Protein AF-A0A5C2RRF1-F1 (afdb_monomer_lite)

Radius of gyration: 20.72 Å; chains: 1; bounding box: 57×46×54 Å

Sequence (280 aa):
PVLFRIASHSKISPSVPVKNIYIYLEDTKEKAMAAKYSRSRKRPLPPRGKEEDIRRAVSLLDAHVYLFIIKYSEIIEPFRKEMDTVRDKALGPPSERGVHKASLDEHGVWGEGIAFERSLLAANVTGAQRCYTLGQSYQVQRKLTGPSVGAKIDDEILNHHSLRQSILKASAQVGIATLEAGDQDTAKVLRRQADCINLPRLGYAGNYAFPTMQLNVAATQKGNGGSGSLKNELGGFGIPHADQNDSPGGLTVVIANSDLSPGVEPGFFLLVELGVAVGA

Secondary structure (DSSP, 8-state):
--EEEES--TTS-TTS----EEEE-----HHHHHHHHHHHTTPPPPPS--HHHHHHHHHH-----------HHHHTGGGHHHHHHHHHHHH--GGG--SSPP-B-TTS-B-SS-GGGSSTT-PPPTT-SSEEEEEES----SSS--S-GGG--SS---HHHHHHHHHHHHHHHHHHHHHHHH-HHHHHHHHHHHHHTTPPPPSSTT--S-SEEEEE------TT-TT--HHHHHGGGGSS---TTS-TT----------PPTTPPPPEEEEGGGTEEEE-

pLDDT: mean 73.73, std 19.33, range [35.28, 97.06]

Foldseek 3Di:
DDKDWDCDDPPDDPPDPPRIDIADDDDPDPVLLVVVCVVVVPDDDQPPDDVVSLVVLVVPDPDHDDDDDDDCCVQCVVLVVLLLVLVCQFQDDPVQADQAQWDQDPVRDIHHHGNLRSDPLQDADPQAAFKGWLWALDDPPPDDDDTDSSQDDDDDDDPSNVSSLSNFQSVLSSVLSCCCVRDVVLSVVLQVVQ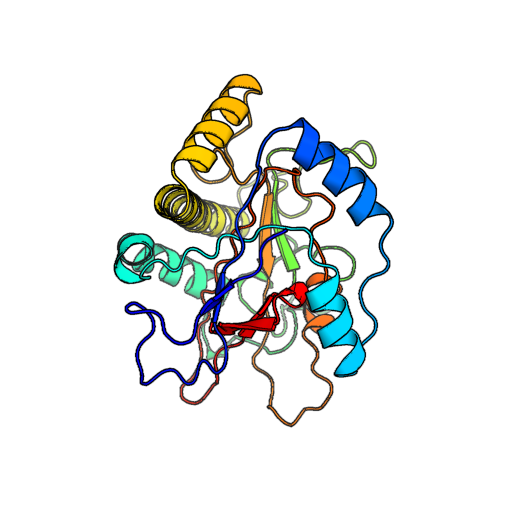VVVVRDAISHPSRSADRIDMDGDHDQDDPPPVPPQSCHRGNVVRDDDDPVPADSSGDDDDDDDDDDDPPGFFDWDAPPSVRDTDGD

Organism: NCBI:txid1328759

Structure (mmCIF, N/CA/C/O backbone):
data_AF-A0A5C2RRF1-F1
#
_entry.id   AF-A0A5C2RRF1-F1
#
loop_
_atom_site.group_PDB
_atom_site.id
_atom_site.type_symbol
_atom_site.label_atom_id
_atom_site.label_alt_id
_atom_site.label_comp_id
_atom_site.label_asym_id
_atom_site.label_entity_id
_atom_site.label_seq_id
_atom_site.pdbx_PDB_ins_code
_atom_site.Cartn_x
_atom_site.Cartn_y
_atom_site.Cartn_z
_atom_site.occupancy
_atom_site.B_iso_or_equiv
_atom_site.auth_seq_id
_atom_site.auth_comp_id
_atom_site.auth_asym_id
_atom_site.auth_atom_id
_atom_site.pdbx_PDB_model_num
ATOM 1 N N . PRO A 1 1 ? -19.062 -14.200 26.109 1.00 46.84 1 PRO A N 1
ATOM 2 C CA . PRO A 1 1 ? -19.257 -13.712 24.721 1.00 46.84 1 PRO A CA 1
ATOM 3 C C . PRO A 1 1 ? -20.634 -14.158 24.215 1.00 46.84 1 PRO A C 1
ATOM 5 O O . PRO A 1 1 ? -21.090 -15.221 24.634 1.00 46.84 1 PRO A O 1
ATOM 8 N N . VAL A 1 2 ? -21.290 -13.377 23.351 1.00 36.66 2 VAL A N 1
ATOM 9 C CA . VAL A 1 2 ? -22.532 -13.808 22.689 1.00 36.66 2 VAL A CA 1
ATOM 10 C C . VAL A 1 2 ? -22.324 -13.715 21.183 1.00 36.66 2 VAL A C 1
ATOM 12 O O . VAL A 1 2 ? -22.201 -12.627 20.624 1.00 36.66 2 VAL A O 1
ATOM 15 N N . LEU A 1 3 ? -22.203 -14.881 20.554 1.00 36.41 3 LEU A N 1
ATOM 16 C CA . LEU A 1 3 ? -22.118 -15.042 19.110 1.00 36.41 3 LEU A CA 1
ATOM 17 C C . LEU A 1 3 ? -23.533 -15.296 18.595 1.00 36.41 3 LEU A C 1
ATOM 19 O O . LEU A 1 3 ? -24.160 -16.291 18.957 1.00 36.41 3 LEU A O 1
ATOM 23 N N . PHE A 1 4 ? -24.029 -14.408 17.746 1.00 42.16 4 PHE A N 1
ATOM 24 C CA . PHE A 1 4 ? -25.342 -14.544 17.137 1.00 42.16 4 PHE A CA 1
ATOM 25 C C . PHE A 1 4 ? -25.175 -15.080 15.726 1.00 42.16 4 PHE A C 1
ATOM 27 O O . PHE A 1 4 ? -24.550 -14.446 14.875 1.00 42.16 4 PHE A O 1
ATOM 34 N N . ARG A 1 5 ? -25.756 -16.247 15.458 1.00 48.59 5 ARG A N 1
ATOM 35 C CA . ARG A 1 5 ? -25.956 -16.702 14.085 1.00 48.59 5 ARG A CA 1
ATOM 36 C C . ARG A 1 5 ? -27.170 -15.975 13.524 1.00 48.59 5 ARG A C 1
ATOM 38 O O . ARG A 1 5 ? -28.263 -16.083 14.074 1.00 48.59 5 ARG A O 1
ATOM 45 N N . ILE A 1 6 ? -26.977 -15.265 12.425 1.00 47.84 6 ILE A N 1
ATOM 46 C CA . ILE A 1 6 ? -28.042 -14.564 11.723 1.00 47.84 6 ILE A CA 1
ATOM 47 C C . ILE A 1 6 ? -28.414 -15.371 10.489 1.00 47.84 6 ILE A C 1
ATOM 49 O O . ILE A 1 6 ? -27.570 -15.678 9.649 1.00 47.84 6 ILE A O 1
ATOM 53 N N . ALA A 1 7 ? -29.692 -15.733 10.407 1.00 46.16 7 ALA A N 1
ATOM 54 C CA . ALA A 1 7 ? -30.230 -16.519 9.304 1.00 46.16 7 ALA A CA 1
ATOM 55 C C . ALA A 1 7 ? -30.227 -15.737 7.978 1.00 46.16 7 ALA A C 1
ATOM 57 O O . ALA A 1 7 ? -30.009 -16.320 6.922 1.00 46.16 7 ALA A O 1
ATOM 58 N N . SER A 1 8 ? -30.440 -14.420 8.038 1.00 52.06 8 SER A N 1
ATOM 59 C CA . SER A 1 8 ? -30.450 -13.513 6.886 1.00 52.06 8 SER A CA 1
ATOM 60 C C . SER A 1 8 ? -30.287 -12.062 7.344 1.00 52.06 8 SER A C 1
ATOM 62 O O . SER A 1 8 ? -30.816 -11.694 8.392 1.00 52.06 8 SER A O 1
ATOM 64 N N . HIS A 1 9 ? -29.619 -11.217 6.558 1.00 52.31 9 HIS A N 1
ATOM 65 C CA . HIS A 1 9 ? -29.462 -9.789 6.850 1.00 52.31 9 HIS A CA 1
ATOM 66 C C . HIS A 1 9 ? -29.928 -8.962 5.648 1.00 52.31 9 HIS A C 1
ATOM 68 O O . HIS A 1 9 ? -29.494 -9.221 4.532 1.00 52.31 9 HIS A O 1
ATOM 74 N N . SER A 1 10 ? -30.775 -7.948 5.858 1.00 50.59 10 SER A N 1
ATOM 75 C CA . SER A 1 10 ? -31.426 -7.179 4.776 1.00 50.59 10 SER A CA 1
ATOM 76 C C . SER A 1 10 ? -30.462 -6.431 3.848 1.00 50.59 10 SER A C 1
ATOM 78 O O . SER A 1 10 ? -30.827 -6.086 2.729 1.00 50.59 10 SER A O 1
ATOM 80 N N . LYS A 1 11 ? -29.222 -6.195 4.293 1.00 48.28 11 LYS A N 1
ATOM 81 C CA . LYS A 1 11 ? -28.151 -5.608 3.467 1.00 48.28 11 LYS A CA 1
ATOM 82 C C . LYS A 1 11 ? -27.340 -6.629 2.657 1.00 48.28 11 LYS A C 1
ATOM 84 O O . LYS A 1 11 ? -26.488 -6.225 1.875 1.00 48.28 11 LYS A O 1
ATOM 89 N N . ILE A 1 12 ? -27.557 -7.928 2.860 1.00 46.62 12 ILE A N 1
ATOM 90 C CA . ILE A 1 12 ? -26.887 -8.992 2.107 1.00 46.62 12 ILE A CA 1
ATOM 91 C C . ILE A 1 12 ? -27.861 -9.453 1.030 1.00 46.62 12 ILE A C 1
ATOM 93 O O . ILE A 1 12 ? -28.933 -9.973 1.336 1.00 46.62 12 ILE A O 1
ATOM 97 N N . SER A 1 13 ? -27.500 -9.206 -0.231 1.00 51.41 13 SER A N 1
ATOM 98 C CA . SER A 1 13 ? -28.342 -9.587 -1.363 1.00 51.41 13 SER A CA 1
ATOM 99 C C . SER A 1 13 ? -28.605 -11.099 -1.339 1.00 51.41 13 SER A C 1
ATOM 101 O O . SER A 1 13 ? -27.649 -11.862 -1.180 1.00 51.41 13 SER A O 1
ATOM 103 N N . PRO A 1 14 ? -29.851 -11.553 -1.575 1.00 52.59 14 PRO A N 1
ATOM 104 C CA . PRO A 1 14 ? -30.177 -12.975 -1.704 1.00 52.59 14 PRO A CA 1
ATOM 105 C C . PRO A 1 14 ? -29.378 -13.689 -2.805 1.00 52.59 14 PRO A C 1
ATOM 107 O O . PRO A 1 14 ? -29.258 -14.909 -2.790 1.00 52.59 14 PRO A O 1
ATOM 110 N N . SER A 1 15 ? -28.833 -12.930 -3.762 1.00 55.16 15 SER A N 1
ATOM 111 C CA . SER A 1 15 ? -27.990 -13.444 -4.844 1.00 55.16 15 SER A CA 1
ATOM 112 C C . SER A 1 15 ? -26.561 -13.783 -4.411 1.00 55.16 15 SER A C 1
ATOM 114 O O . SER A 1 15 ? -25.832 -14.404 -5.181 1.00 55.16 15 SER A O 1
ATOM 116 N N . VAL A 1 16 ? -26.136 -13.367 -3.214 1.00 42.78 16 VAL A N 1
ATOM 117 C CA . VAL A 1 16 ? -24.813 -13.690 -2.672 1.00 42.78 16 VAL A CA 1
ATOM 118 C C . VAL A 1 16 ? -24.968 -14.936 -1.798 1.00 42.78 16 VAL A C 1
ATOM 120 O O . VAL A 1 16 ? -25.694 -14.883 -0.803 1.00 42.78 16 VAL A O 1
ATOM 123 N N . PRO A 1 17 ? -24.309 -16.064 -2.124 1.00 46.81 17 PRO A N 1
ATOM 124 C CA . PRO A 1 17 ? -24.482 -17.326 -1.413 1.00 46.81 17 PRO A CA 1
ATOM 125 C C . PRO A 1 17 ? -23.723 -17.310 -0.076 1.00 46.81 17 PRO A C 1
ATOM 127 O O . PRO A 1 17 ? -22.766 -18.055 0.136 1.00 46.81 17 PRO A O 1
ATOM 130 N N . VAL A 1 18 ? -24.145 -16.451 0.851 1.00 47.31 18 VAL A N 1
ATOM 131 C CA . VAL A 1 18 ? -23.614 -16.405 2.215 1.00 47.31 18 VAL A CA 1
ATOM 132 C C . VAL A 1 18 ? -24.368 -17.434 3.050 1.00 47.31 18 VAL A C 1
ATOM 134 O O . VAL A 1 18 ? -25.499 -17.211 3.469 1.00 47.31 18 VAL A O 1
ATOM 137 N N . LYS A 1 19 ? -23.744 -18.594 3.288 1.00 45.25 19 LYS A N 1
ATOM 138 C CA . LYS A 1 19 ? -24.379 -19.703 4.028 1.00 45.25 19 LYS A CA 1
ATOM 139 C C . LYS A 1 19 ? -24.553 -19.427 5.521 1.00 45.25 19 LYS A C 1
ATOM 141 O O . LYS A 1 19 ? -25.441 -20.008 6.136 1.00 45.25 19 LYS A O 1
ATOM 146 N N . ASN A 1 20 ? -23.706 -18.587 6.114 1.00 47.69 20 ASN A N 1
ATOM 147 C CA . ASN A 1 20 ? -23.796 -18.225 7.523 1.00 47.69 20 ASN A CA 1
ATOM 148 C C . ASN A 1 20 ? -23.321 -16.787 7.729 1.00 47.69 20 ASN A C 1
ATOM 150 O O . ASN A 1 20 ? -22.223 -16.434 7.305 1.00 47.69 20 ASN A O 1
ATOM 154 N N . ILE A 1 21 ? -24.133 -15.985 8.414 1.00 47.41 21 ILE A N 1
ATOM 155 C CA . ILE A 1 21 ? -23.757 -14.655 8.889 1.00 47.41 21 ILE A CA 1
ATOM 156 C C . ILE A 1 21 ? -23.626 -14.760 10.403 1.00 47.41 21 ILE A C 1
ATOM 158 O O . ILE A 1 21 ? -24.530 -15.263 11.073 1.00 47.41 21 ILE A O 1
ATOM 162 N N . TYR A 1 22 ? -22.509 -14.297 10.945 1.00 47.12 22 TYR A N 1
ATOM 163 C CA . TYR A 1 22 ? -22.281 -14.270 12.383 1.00 47.12 22 TYR A CA 1
ATOM 164 C C . TYR A 1 22 ? -22.085 -12.823 12.829 1.00 47.12 22 TYR A C 1
ATOM 166 O O . TYR A 1 22 ? -21.307 -12.092 12.222 1.00 47.12 22 TYR A O 1
ATOM 174 N N . ILE A 1 23 ? -22.803 -12.413 13.874 1.00 41.16 23 ILE A N 1
ATOM 175 C CA . ILE A 1 23 ? -22.618 -11.123 14.547 1.00 41.16 23 ILE A CA 1
ATOM 176 C C . ILE A 1 23 ? -22.087 -11.367 15.954 1.00 41.16 23 ILE A C 1
ATOM 178 O O . ILE A 1 23 ? -22.513 -12.289 16.650 1.00 41.16 23 ILE A O 1
ATOM 182 N N . TYR A 1 24 ? -21.151 -10.521 16.370 1.00 44.44 24 TYR A N 1
ATOM 183 C CA . TYR A 1 24 ? -20.425 -10.642 17.626 1.00 44.44 24 TYR A CA 1
ATOM 184 C C . TYR A 1 24 ? -20.197 -9.233 18.241 1.00 44.44 24 TYR A C 1
ATOM 186 O O . TYR A 1 24 ? -19.881 -8.309 17.501 1.00 44.44 24 TYR A O 1
ATOM 194 N N . LEU A 1 25 ? -20.382 -9.025 19.563 1.00 36.69 25 LEU A N 1
ATOM 195 C CA . LEU A 1 25 ? -20.659 -7.688 20.191 1.00 36.69 25 LEU A CA 1
ATOM 196 C C . LEU A 1 25 ? -19.688 -7.210 21.312 1.00 36.69 25 LEU A C 1
ATOM 198 O O . LEU A 1 25 ? -19.724 -7.855 22.360 1.00 36.69 25 LEU A O 1
ATOM 202 N N . GLU A 1 26 ? -18.822 -6.170 21.119 1.00 53.31 26 GLU A N 1
ATOM 203 C CA . GLU A 1 26 ? -17.607 -5.840 21.975 1.00 53.31 26 GLU A CA 1
ATOM 204 C C . GLU A 1 26 ? -17.826 -5.046 23.238 1.00 53.31 26 GLU A C 1
ATOM 206 O O . GLU A 1 26 ? -18.517 -4.038 23.212 1.00 53.31 26 GLU A O 1
ATOM 211 N N . ASP A 1 27 ? -17.090 -5.423 24.295 1.00 44.81 27 ASP A N 1
ATOM 212 C CA . ASP A 1 27 ? -16.700 -4.490 25.351 1.00 44.81 27 ASP A CA 1
ATOM 213 C C . ASP A 1 27 ? -15.309 -3.906 25.047 1.00 44.81 27 ASP A C 1
ATOM 215 O O . ASP A 1 27 ? -14.275 -4.532 25.290 1.00 44.81 27 ASP A O 1
ATOM 219 N N . THR A 1 28 ? -15.296 -2.690 24.500 1.00 46.88 28 THR A N 1
ATOM 220 C CA . THR A 1 28 ? -14.082 -1.949 24.119 1.00 46.88 28 THR A CA 1
ATOM 221 C C . THR A 1 28 ? -13.409 -1.231 25.293 1.00 46.88 28 THR A C 1
ATOM 223 O O . THR A 1 28 ? -12.437 -0.501 25.092 1.00 46.88 28 THR A O 1
ATOM 226 N N . LYS A 1 29 ? -13.876 -1.415 26.537 1.00 55.50 29 LYS A N 1
ATOM 227 C CA . LYS A 1 29 ? -13.230 -0.801 27.707 1.00 55.50 29 LYS A CA 1
ATOM 228 C C . LYS A 1 29 ? -11.787 -1.283 27.846 1.00 55.50 29 LYS A C 1
ATOM 230 O O . LYS A 1 29 ? -11.486 -2.472 27.748 1.00 55.50 29 LYS A O 1
ATOM 235 N N . GLU A 1 30 ? -10.901 -0.357 28.193 1.00 45.88 30 GLU A N 1
ATOM 236 C CA . GLU A 1 30 ? -9.450 -0.556 28.318 1.00 45.88 30 GLU A CA 1
ATOM 237 C C . GLU A 1 30 ? -9.060 -1.821 29.107 1.00 45.88 30 GLU A C 1
ATOM 239 O O . GLU A 1 30 ? -8.231 -2.620 28.668 1.00 45.88 30 GLU A O 1
ATOM 244 N N . LYS A 1 31 ? -9.719 -2.065 30.247 1.00 51.09 31 LYS A N 1
ATOM 245 C CA . LYS A 1 31 ? -9.469 -3.241 31.096 1.00 51.09 31 LYS A CA 1
ATOM 246 C C . LYS A 1 31 ? -9.798 -4.566 30.391 1.00 51.09 31 LYS A C 1
ATOM 248 O O . LYS A 1 31 ? -9.092 -5.556 30.593 1.00 51.09 31 LYS A O 1
ATOM 253 N N . ALA A 1 32 ? -10.847 -4.593 29.568 1.00 46.75 32 ALA A N 1
ATOM 254 C CA . ALA A 1 32 ? -11.224 -5.763 28.777 1.00 46.75 32 ALA A CA 1
ATOM 255 C C . ALA A 1 32 ? -10.212 -6.005 27.642 1.00 46.75 32 ALA A C 1
ATOM 257 O O . ALA A 1 32 ? -9.738 -7.133 27.465 1.00 46.75 32 ALA A O 1
ATOM 258 N N . MET A 1 33 ? -9.780 -4.934 26.969 1.00 44.97 33 MET A N 1
ATOM 259 C CA . MET A 1 33 ? -8.764 -4.975 25.910 1.00 44.97 33 MET A CA 1
ATOM 260 C C . MET A 1 33 ? -7.390 -5.452 26.418 1.00 44.97 33 MET A C 1
ATOM 262 O O . MET A 1 33 ? -6.769 -6.328 25.808 1.00 44.97 33 MET A O 1
ATOM 266 N N . ALA A 1 34 ? -6.933 -4.977 27.582 1.00 50.94 34 ALA A N 1
ATOM 267 C CA . ALA A 1 34 ? -5.663 -5.397 28.190 1.00 50.94 34 ALA A CA 1
ATOM 268 C C . ALA A 1 34 ? -5.653 -6.885 28.607 1.00 50.94 34 ALA A C 1
ATOM 270 O O . ALA A 1 34 ? -4.662 -7.609 28.423 1.00 50.94 34 ALA A O 1
ATOM 271 N N . ALA A 1 35 ? -6.780 -7.375 29.136 1.00 55.97 35 ALA A N 1
ATOM 272 C CA . ALA A 1 35 ? -6.951 -8.781 29.498 1.00 55.97 35 ALA A CA 1
ATOM 273 C C . ALA A 1 35 ? -6.991 -9.702 28.264 1.00 55.97 35 ALA A C 1
ATOM 275 O O . ALA A 1 35 ? -6.522 -10.844 28.328 1.00 55.97 35 ALA A O 1
ATOM 276 N N . LYS A 1 36 ? -7.535 -9.214 27.144 1.00 55.31 36 LYS A N 1
ATOM 277 C CA . LYS A 1 36 ? -7.562 -9.903 25.847 1.00 55.31 36 LYS A CA 1
ATOM 278 C C . LYS A 1 36 ? -6.162 -10.002 25.243 1.00 55.31 36 LYS A C 1
ATOM 280 O O . LYS A 1 36 ? -5.728 -11.114 24.958 1.00 55.31 36 LYS A O 1
ATOM 285 N N . TYR A 1 37 ? -5.418 -8.895 25.172 1.00 52.59 37 TYR A N 1
ATOM 286 C CA . TYR A 1 37 ? -4.020 -8.861 24.710 1.00 52.59 37 TYR A CA 1
ATOM 287 C C . TYR A 1 37 ? -3.133 -9.875 25.445 1.00 52.59 37 TYR A C 1
ATOM 289 O O . TYR A 1 37 ? -2.385 -10.652 24.847 1.00 52.59 37 TYR A O 1
ATOM 297 N N . SER A 1 38 ? -3.268 -9.921 26.772 1.00 60.03 38 SER A N 1
ATOM 298 C CA . SER A 1 38 ? -2.513 -10.854 27.612 1.00 60.03 38 SER A CA 1
ATOM 299 C C . SER A 1 38 ? -2.806 -12.323 27.288 1.00 60.03 38 SER A C 1
ATOM 301 O O . SER A 1 38 ? -1.919 -13.167 27.459 1.00 60.03 38 SER A O 1
ATOM 303 N N . ARG A 1 39 ? -4.024 -12.619 26.813 1.00 56.47 39 ARG A N 1
ATOM 304 C CA . ARG A 1 39 ? -4.473 -13.952 26.398 1.00 56.47 39 ARG A CA 1
ATOM 305 C C . ARG A 1 39 ? -4.087 -14.275 24.955 1.00 56.47 39 ARG A C 1
ATOM 307 O O . ARG A 1 39 ? -3.643 -15.393 24.720 1.00 56.47 39 ARG A O 1
ATOM 314 N N . SER A 1 40 ? -4.234 -13.347 24.010 1.00 49.84 40 SER A N 1
ATOM 315 C CA . SER A 1 40 ? -3.966 -13.578 22.581 1.00 49.84 40 SER A CA 1
ATOM 316 C C . SER A 1 40 ? -2.476 -13.706 22.267 1.00 49.84 40 SER A C 1
ATOM 318 O O . SER A 1 40 ? -2.103 -14.605 21.520 1.00 49.84 40 SER A O 1
ATOM 320 N N . ARG A 1 41 ? -1.601 -12.927 22.920 1.00 47.69 41 ARG A N 1
ATOM 321 C CA . ARG A 1 41 ? -0.141 -12.982 22.680 1.00 47.69 41 ARG A CA 1
ATOM 322 C C . ARG A 1 41 ? 0.521 -14.332 22.990 1.00 47.69 41 ARG A C 1
ATOM 324 O O . ARG A 1 41 ? 1.664 -14.554 22.615 1.00 47.69 41 ARG A O 1
ATOM 331 N N . LYS A 1 42 ? -0.159 -15.201 23.746 1.00 48.22 42 LYS A N 1
ATOM 332 C CA . LYS A 1 42 ? 0.331 -16.534 24.136 1.00 48.22 42 LYS A CA 1
ATOM 333 C C . LYS A 1 42 ? -0.296 -17.663 23.313 1.00 48.22 42 LYS A C 1
ATOM 335 O O . LYS A 1 42 ? -0.009 -18.826 23.588 1.00 48.22 42 LYS A O 1
ATOM 340 N N . ARG A 1 43 ? -1.190 -17.358 22.363 1.00 48.28 43 ARG A N 1
ATOM 341 C CA . ARG A 1 43 ? -1.919 -18.385 21.612 1.00 48.28 43 ARG A CA 1
ATOM 342 C C . ARG A 1 43 ? -1.115 -18.824 20.387 1.00 48.28 43 ARG A C 1
ATOM 344 O O . ARG A 1 43 ? -0.709 -17.968 19.604 1.00 48.28 43 ARG A O 1
ATOM 351 N N . PRO A 1 44 ? -0.895 -20.134 20.192 1.00 43.09 44 PRO A N 1
ATOM 352 C CA . PRO A 1 44 ? -0.409 -20.632 18.915 1.00 43.09 44 PRO A CA 1
ATOM 353 C C . PRO A 1 44 ? -1.460 -20.355 17.832 1.00 43.09 44 PRO A C 1
ATOM 355 O O . PRO A 1 44 ? -2.661 -20.475 18.089 1.00 43.09 44 PRO A O 1
ATOM 358 N N . LEU A 1 45 ? -1.005 -19.984 16.631 1.00 42.19 45 LEU A N 1
ATOM 359 C CA . LEU A 1 45 ? -1.875 -19.876 15.459 1.00 42.19 45 LEU A CA 1
ATOM 360 C C . LEU A 1 45 ? -2.583 -21.222 15.231 1.00 42.19 45 LEU A C 1
ATOM 362 O O . LEU A 1 45 ? -1.954 -22.270 15.423 1.00 42.19 45 LEU A O 1
ATOM 366 N N . PRO A 1 46 ? -3.867 -21.225 14.833 1.00 43.09 46 PRO A N 1
ATOM 367 C CA . PRO A 1 46 ? -4.578 -22.468 14.587 1.00 43.09 46 PRO A CA 1
ATOM 368 C C . PRO A 1 46 ? -3.850 -23.278 13.497 1.00 43.09 46 PRO A C 1
ATOM 370 O O . PRO A 1 46 ? -3.462 -22.716 12.466 1.00 43.09 46 PRO A O 1
ATOM 373 N N . PRO A 1 47 ? -3.616 -24.586 13.715 1.00 39.78 47 PRO A N 1
ATOM 374 C CA . PRO A 1 47 ? -2.974 -25.432 12.721 1.00 39.78 47 PRO A CA 1
ATOM 375 C C . PRO A 1 47 ? -3.842 -25.524 11.459 1.00 39.78 47 PRO A C 1
ATOM 377 O O . PRO A 1 47 ? -5.060 -25.349 11.495 1.00 39.78 47 PRO A O 1
ATOM 380 N N . ARG A 1 48 ? -3.194 -25.780 10.317 1.00 42.72 48 ARG A N 1
ATOM 381 C CA . ARG A 1 48 ? -3.839 -25.871 9.000 1.00 42.72 48 ARG A CA 1
ATOM 382 C C . ARG A 1 48 ? -5.019 -26.859 9.011 1.00 42.72 48 ARG A C 1
ATOM 384 O O . ARG A 1 48 ? -4.811 -28.066 8.991 1.00 42.72 48 ARG A O 1
ATOM 391 N N . GLY A 1 49 ? -6.232 -26.313 8.934 1.00 46.34 49 GLY A N 1
ATOM 392 C CA . GLY A 1 49 ? -7.323 -26.809 8.092 1.00 46.34 49 GLY A CA 1
ATOM 393 C C . GLY A 1 49 ? -7.852 -28.225 8.335 1.00 46.34 49 GLY A C 1
ATOM 394 O O . GLY A 1 49 ? -8.010 -28.963 7.366 1.00 46.34 49 GLY A O 1
ATOM 395 N N . LYS A 1 50 ? -8.217 -28.589 9.569 1.00 43.69 50 LYS A N 1
ATOM 396 C CA . LYS A 1 50 ? -9.277 -29.593 9.784 1.00 43.69 50 LYS A CA 1
ATOM 397 C C . LYS A 1 50 ? -10.564 -28.888 10.193 1.00 43.69 50 LYS A C 1
ATOM 399 O O . LYS A 1 50 ? -10.529 -27.875 10.886 1.00 43.69 50 LYS A O 1
ATOM 404 N N . GLU A 1 51 ? -11.714 -29.411 9.786 1.00 44.97 51 GLU A N 1
ATOM 405 C CA . GLU A 1 51 ? -13.005 -28.788 10.102 1.00 44.97 51 GLU A CA 1
ATOM 406 C C . GLU A 1 51 ? -13.270 -28.713 11.616 1.00 44.97 51 GLU A C 1
ATOM 408 O O . GLU A 1 51 ? -13.876 -27.761 12.106 1.00 44.97 51 GLU A O 1
ATOM 413 N N . GLU A 1 52 ? -12.727 -29.661 12.380 1.00 46.25 52 GLU A N 1
ATOM 414 C CA . GLU A 1 52 ? -12.720 -29.628 13.844 1.00 46.25 52 GLU A CA 1
ATOM 415 C C . GLU A 1 52 ? -11.856 -28.488 14.406 1.00 46.25 52 GLU A C 1
ATOM 417 O O . GLU A 1 52 ? -12.251 -27.859 15.385 1.00 46.25 52 GLU A O 1
ATOM 422 N N . ASP A 1 53 ? -10.734 -28.153 13.759 1.00 41.94 53 ASP A N 1
ATOM 423 C CA . ASP A 1 53 ? -9.868 -27.032 14.147 1.00 41.94 53 ASP A CA 1
ATOM 424 C C . ASP A 1 53 ? -10.519 -25.681 13.821 1.00 41.94 53 ASP A C 1
ATOM 426 O O . ASP A 1 53 ? -10.409 -24.744 14.610 1.00 41.94 53 ASP A O 1
ATOM 430 N N . ILE A 1 54 ? -11.272 -25.595 12.717 1.00 41.56 54 ILE A N 1
ATOM 431 C CA . ILE A 1 54 ? -12.098 -24.424 12.372 1.00 41.56 54 ILE A CA 1
ATOM 432 C C . ILE A 1 54 ? -13.226 -24.257 13.398 1.00 41.56 54 ILE A C 1
ATOM 434 O O . ILE A 1 54 ? -13.412 -23.168 13.936 1.00 41.56 54 ILE A O 1
ATOM 438 N N . ARG A 1 55 ? -13.943 -25.335 13.749 1.00 42.16 55 ARG A N 1
ATOM 439 C CA . ARG A 1 55 ? -14.988 -25.298 14.793 1.00 42.16 55 ARG A CA 1
ATOM 440 C C . ARG A 1 55 ? -14.413 -24.923 16.160 1.00 42.16 55 ARG A C 1
ATOM 442 O O . ARG A 1 55 ? -15.033 -24.155 16.896 1.00 42.16 55 ARG A O 1
ATOM 449 N N . ARG A 1 56 ? -13.210 -25.405 16.485 1.00 39.16 56 ARG A N 1
ATOM 450 C CA . ARG A 1 56 ? -12.498 -25.063 17.722 1.00 39.16 56 ARG A CA 1
ATOM 451 C C . ARG A 1 56 ? -12.017 -23.610 17.716 1.00 39.16 56 ARG A C 1
ATOM 453 O O . ARG A 1 56 ? -12.192 -22.936 18.726 1.00 39.16 56 ARG A O 1
ATOM 460 N N . ALA A 1 57 ? -11.509 -23.096 16.596 1.00 38.34 57 ALA A N 1
ATOM 461 C CA . ALA A 1 57 ? -11.161 -21.683 16.434 1.00 38.34 57 ALA A CA 1
ATOM 462 C C . ALA A 1 57 ? -12.390 -20.780 16.630 1.00 38.34 57 ALA A C 1
ATOM 464 O O . ALA A 1 57 ? -12.340 -19.858 17.441 1.00 38.34 57 ALA A O 1
ATOM 465 N N . VAL A 1 58 ? -13.525 -21.126 16.014 1.00 38.72 58 VAL A N 1
ATOM 466 C CA . VAL A 1 58 ? -14.810 -20.424 16.190 1.00 38.72 58 VAL A CA 1
ATOM 467 C C . VAL A 1 58 ? -15.279 -20.443 17.653 1.00 38.72 58 VAL A C 1
ATOM 469 O O . VAL A 1 58 ? -15.792 -19.442 18.144 1.00 38.72 58 VAL A O 1
ATOM 472 N N . SER A 1 59 ? -15.042 -21.537 18.389 1.00 36.31 59 SER A N 1
ATOM 473 C CA . SER A 1 59 ? -15.385 -21.641 19.821 1.00 36.31 59 SER A CA 1
ATOM 474 C C . SER A 1 59 ? -14.464 -20.852 20.771 1.00 36.31 59 SER A C 1
ATOM 476 O O . SER A 1 59 ? -14.799 -20.678 21.941 1.00 36.31 59 SER A O 1
ATOM 478 N N . LEU A 1 60 ? -13.304 -20.380 20.291 1.00 37.59 60 LEU A N 1
ATOM 479 C CA . LEU A 1 60 ? -12.246 -19.740 21.093 1.00 37.59 60 LEU A CA 1
ATOM 480 C C . LEU A 1 60 ? -12.104 -18.224 20.844 1.00 37.59 60 LEU A C 1
ATOM 482 O O . LEU A 1 60 ? -11.257 -17.573 21.477 1.00 37.59 60 LEU A O 1
ATOM 486 N N . LEU A 1 61 ? -12.905 -17.665 19.932 1.00 40.62 61 LEU A N 1
ATOM 487 C CA . LEU A 1 61 ? -12.897 -16.252 19.551 1.00 40.62 61 LEU A CA 1
ATOM 488 C C . LEU A 1 61 ? -13.674 -15.407 20.572 1.00 40.62 61 LEU A C 1
ATOM 490 O O . LEU A 1 61 ? -14.883 -15.225 20.500 1.00 40.62 61 LEU A O 1
ATOM 494 N N . ASP A 1 62 ? -12.922 -14.887 21.539 1.00 41.09 62 ASP A N 1
ATOM 495 C CA . ASP A 1 62 ? -13.332 -13.917 22.566 1.00 41.09 62 ASP A CA 1
ATOM 496 C C . ASP A 1 62 ? -13.083 -12.469 22.059 1.00 41.09 62 ASP A C 1
ATOM 498 O O . ASP A 1 62 ? -12.652 -11.589 22.804 1.00 41.09 62 ASP A O 1
ATOM 502 N N . ALA A 1 63 ? -13.236 -12.229 20.750 1.00 44.91 63 ALA A N 1
ATOM 503 C CA . ALA A 1 63 ? -12.724 -11.040 20.069 1.00 44.91 63 ALA A CA 1
ATOM 504 C C . ALA A 1 63 ? -13.708 -10.474 19.064 1.00 44.91 63 ALA A C 1
ATOM 506 O O . ALA A 1 63 ? -14.262 -11.221 18.261 1.00 44.91 63 ALA A O 1
ATOM 507 N N . HIS A 1 64 ? -13.938 -9.162 19.135 1.00 45.75 64 HIS A N 1
ATOM 508 C CA . HIS A 1 64 ? -14.973 -8.552 18.340 1.00 45.75 64 HIS A CA 1
ATOM 509 C C . HIS A 1 64 ? -14.416 -7.929 17.096 1.00 45.75 64 HIS A C 1
ATOM 511 O O . HIS A 1 64 ? -13.354 -7.316 17.103 1.00 45.75 64 HIS A O 1
ATOM 517 N N . VAL A 1 65 ? -15.134 -8.185 16.014 1.00 44.31 65 VAL A N 1
ATOM 518 C CA . VAL A 1 65 ? -14.748 -7.743 14.698 1.00 44.31 65 VAL A CA 1
ATOM 519 C C . VAL A 1 65 ? -15.920 -7.000 14.108 1.00 44.31 65 VAL A C 1
ATOM 521 O O . VAL A 1 65 ? -16.986 -7.568 13.871 1.00 44.31 65 VAL A O 1
ATOM 524 N N . TYR A 1 66 ? -15.694 -5.715 13.885 1.00 47.03 66 TYR A N 1
ATOM 525 C CA . TYR A 1 66 ? -16.578 -4.869 13.114 1.00 47.03 66 TYR A CA 1
ATOM 526 C C . TYR A 1 66 ? -16.112 -4.932 11.662 1.00 47.03 66 TYR A C 1
ATOM 528 O O . TYR A 1 66 ? -15.012 -4.493 11.334 1.00 47.03 66 TYR A O 1
ATOM 536 N N . LEU A 1 67 ? -16.933 -5.529 10.797 1.00 54.81 67 LEU A N 1
ATOM 537 C CA . LEU A 1 67 ? -16.725 -5.486 9.354 1.00 54.81 67 LEU A CA 1
ATOM 538 C C . LEU A 1 67 ? -17.593 -4.366 8.781 1.00 54.81 67 LEU A C 1
ATOM 540 O O . LEU A 1 67 ? -18.813 -4.505 8.682 1.00 54.81 67 LEU A O 1
ATOM 544 N N . PHE A 1 68 ? -16.958 -3.264 8.397 1.00 57.91 68 PHE A N 1
ATOM 545 C CA . PHE A 1 68 ? -17.621 -2.179 7.686 1.00 57.91 68 PHE A CA 1
ATOM 546 C C . PHE A 1 68 ? -17.549 -2.453 6.185 1.00 57.91 68 PHE A C 1
ATOM 548 O O . PHE A 1 68 ? -16.468 -2.516 5.606 1.00 57.91 68 PHE A O 1
ATOM 555 N N . ILE A 1 69 ? -18.710 -2.634 5.555 1.00 61.09 69 ILE A N 1
ATOM 556 C CA . ILE A 1 69 ? -18.822 -2.708 4.097 1.00 61.09 69 ILE A CA 1
ATOM 557 C C . ILE A 1 69 ? -19.324 -1.351 3.631 1.00 61.09 69 ILE A C 1
ATOM 559 O O . ILE A 1 69 ? -20.472 -0.990 3.898 1.00 61.09 69 ILE A O 1
ATOM 563 N N . ILE A 1 70 ? -18.463 -0.611 2.943 1.00 61.81 70 ILE A N 1
ATOM 564 C CA . ILE A 1 70 ? -18.790 0.708 2.409 1.00 61.81 70 ILE A CA 1
ATOM 565 C C . ILE A 1 70 ? -18.723 0.633 0.893 1.00 61.81 70 ILE A C 1
ATOM 567 O O . ILE A 1 70 ? -17.867 -0.054 0.330 1.00 61.81 70 ILE A O 1
ATOM 571 N N . LYS A 1 71 ? -19.655 1.302 0.213 1.00 59.44 71 LYS A N 1
ATOM 572 C CA . LYS A 1 71 ? -19.670 1.300 -1.246 1.00 59.44 71 LYS A CA 1
ATOM 573 C C . LYS A 1 71 ? -18.437 2.018 -1.776 1.00 59.44 71 LYS A C 1
ATOM 575 O O . LYS A 1 71 ? -18.197 3.177 -1.456 1.00 59.44 71 LYS A O 1
ATOM 580 N N . TYR A 1 72 ? -17.729 1.345 -2.678 1.00 64.50 72 TYR A N 1
ATOM 581 C CA . TYR A 1 72 ? -16.594 1.897 -3.416 1.00 64.50 72 TYR A CA 1
ATOM 582 C C . TYR A 1 72 ? -16.888 3.294 -3.988 1.00 64.50 72 TYR A C 1
ATOM 584 O O . TYR A 1 72 ? -16.095 4.216 -3.816 1.00 64.50 72 TYR A O 1
ATOM 592 N N . SER A 1 73 ? -18.064 3.472 -4.601 1.00 63.66 73 SER A N 1
ATOM 593 C CA . SER A 1 73 ? -18.469 4.728 -5.239 1.00 63.66 73 SER A CA 1
ATOM 594 C C . SER A 1 73 ? -18.587 5.915 -4.278 1.00 63.66 73 SER A C 1
ATOM 596 O O . SER A 1 73 ? -18.537 7.058 -4.712 1.00 63.66 73 SER A O 1
ATOM 598 N N . GLU A 1 74 ? -18.784 5.656 -2.984 1.00 66.25 74 GLU A N 1
ATOM 599 C CA . GLU A 1 74 ? -18.999 6.699 -1.975 1.00 66.25 74 GLU A CA 1
ATOM 600 C C . GLU A 1 74 ? -17.682 7.238 -1.403 1.00 66.25 74 GLU A C 1
ATOM 602 O O . GLU A 1 74 ? -17.656 8.356 -0.898 1.00 66.25 74 GLU A O 1
ATOM 607 N N . ILE A 1 75 ? -16.588 6.473 -1.507 1.00 76.25 75 ILE A N 1
ATOM 608 C CA . ILE A 1 75 ? -15.287 6.838 -0.926 1.00 76.25 75 ILE A CA 1
ATOM 609 C C . ILE A 1 75 ? -14.217 6.992 -2.001 1.00 76.25 75 ILE A C 1
ATOM 611 O O . ILE A 1 75 ? -13.473 7.966 -1.986 1.00 76.25 75 ILE A O 1
ATOM 615 N N . ILE A 1 76 ? -14.108 6.028 -2.917 1.00 75.19 76 ILE A N 1
ATOM 616 C CA . ILE A 1 76 ? -12.949 5.895 -3.806 1.00 75.19 76 ILE A CA 1
ATOM 617 C C . ILE A 1 76 ? -13.148 6.642 -5.122 1.00 75.19 76 ILE A C 1
ATOM 619 O O . ILE A 1 76 ? -12.176 7.156 -5.670 1.00 75.19 76 ILE A O 1
ATOM 623 N N . GLU A 1 77 ? -14.385 6.755 -5.617 1.00 79.75 77 GLU A N 1
ATOM 624 C CA . GLU A 1 77 ? -14.674 7.393 -6.913 1.00 79.75 77 GLU A CA 1
ATOM 625 C C . GLU A 1 77 ? -14.043 8.790 -7.073 1.00 79.75 77 GLU A C 1
ATOM 627 O O . GLU A 1 77 ? -13.428 9.032 -8.115 1.00 79.75 77 GLU A O 1
ATOM 632 N N . PRO A 1 78 ? -14.068 9.684 -6.059 1.00 87.56 78 PRO A N 1
ATOM 633 C CA . PRO A 1 78 ? -13.410 10.990 -6.156 1.00 87.56 78 PRO A CA 1
ATOM 634 C C . PRO A 1 78 ? -11.893 10.910 -6.385 1.00 87.56 78 PRO A C 1
ATOM 636 O O . PRO A 1 78 ? -11.307 11.817 -6.974 1.00 87.56 78 PRO A O 1
ATOM 639 N N . PHE A 1 79 ? -11.254 9.829 -5.934 1.00 88.94 79 PHE A N 1
ATOM 640 C CA . PHE A 1 79 ? -9.807 9.613 -6.017 1.00 88.94 79 PHE A CA 1
ATOM 641 C C . PHE A 1 79 ? -9.401 8.698 -7.175 1.00 88.94 79 PHE A C 1
ATOM 643 O O . PHE A 1 79 ? -8.212 8.584 -7.480 1.00 88.94 79 PHE A O 1
ATOM 650 N N . ARG A 1 80 ? -10.369 8.061 -7.845 1.00 87.50 80 ARG A N 1
ATOM 651 C CA . ARG A 1 80 ? -10.136 7.010 -8.841 1.00 87.50 80 ARG A CA 1
ATOM 652 C C . ARG A 1 80 ? -9.154 7.433 -9.926 1.00 87.50 80 ARG A C 1
ATOM 654 O O . ARG A 1 80 ? -8.186 6.729 -10.179 1.00 87.50 80 ARG A O 1
ATOM 661 N N . LYS A 1 81 ? -9.353 8.613 -10.520 1.00 93.12 81 LYS A N 1
ATOM 662 C CA . LYS A 1 81 ? -8.482 9.120 -11.592 1.00 93.12 81 LYS A CA 1
ATOM 663 C C . LYS A 1 81 ? -7.025 9.248 -11.143 1.00 93.12 81 LYS A C 1
ATOM 665 O O . LYS A 1 81 ? -6.118 8.907 -11.901 1.00 93.12 81 LYS A O 1
ATOM 670 N N . GLU A 1 82 ? -6.792 9.765 -9.938 1.00 92.81 82 GLU A N 1
ATOM 671 C CA . GLU A 1 82 ? -5.440 9.930 -9.401 1.00 92.81 82 GLU A CA 1
ATOM 672 C C . GLU A 1 82 ? -4.819 8.566 -9.080 1.00 92.81 82 GLU A C 1
ATOM 674 O O . GLU A 1 82 ? -3.685 8.312 -9.483 1.00 92.81 82 GLU A O 1
ATOM 679 N N . MET A 1 83 ? -5.591 7.665 -8.464 1.00 92.69 83 MET A N 1
ATOM 680 C CA . MET A 1 83 ? -5.179 6.291 -8.164 1.00 92.69 83 MET A CA 1
ATOM 681 C C . MET A 1 83 ? -4.819 5.494 -9.424 1.00 92.69 83 MET A C 1
ATOM 683 O O . MET A 1 83 ? -3.762 4.865 -9.466 1.00 92.69 83 MET A O 1
ATOM 687 N N . ASP A 1 84 ? -5.651 5.552 -10.464 1.00 94.00 84 ASP A N 1
ATOM 688 C CA . ASP A 1 84 ? -5.393 4.920 -11.763 1.00 94.00 84 ASP A CA 1
ATOM 689 C C . ASP A 1 84 ? -4.136 5.512 -12.413 1.00 94.00 84 ASP A C 1
ATOM 691 O O . ASP A 1 84 ? -3.251 4.779 -12.844 1.00 94.00 84 ASP A O 1
ATOM 695 N N . THR A 1 85 ? -3.983 6.840 -12.377 1.00 95.94 85 THR A N 1
ATOM 696 C CA . THR A 1 85 ? -2.798 7.512 -12.932 1.00 95.94 85 THR A CA 1
ATOM 697 C C . THR A 1 85 ? -1.507 7.065 -12.243 1.00 95.94 85 THR A C 1
ATOM 699 O O . THR A 1 85 ? -0.500 6.828 -12.914 1.00 95.94 85 THR A O 1
ATOM 702 N N . VAL A 1 86 ? -1.489 6.970 -10.907 1.00 94.62 86 VAL A N 1
ATOM 703 C CA . VAL A 1 86 ? -0.279 6.534 -10.186 1.00 94.62 86 VAL A CA 1
ATOM 704 C C . VAL A 1 86 ? -0.020 5.041 -10.358 1.00 94.62 86 VAL A C 1
ATOM 706 O O . VAL A 1 86 ? 1.145 4.660 -10.478 1.00 94.62 86 VAL A O 1
ATOM 709 N N . ARG A 1 87 ? -1.072 4.212 -10.442 1.00 95.56 87 ARG A N 1
ATOM 710 C CA . ARG A 1 87 ? -0.959 2.787 -10.783 1.00 95.56 87 ARG A CA 1
ATOM 711 C C . ARG A 1 87 ? -0.311 2.623 -12.149 1.00 95.56 87 ARG A C 1
ATOM 713 O O . ARG A 1 87 ? 0.696 1.933 -12.253 1.00 95.56 87 ARG A O 1
ATOM 720 N N . ASP A 1 88 ? -0.837 3.284 -13.173 1.00 97.06 88 ASP A N 1
ATOM 721 C CA . ASP A 1 88 ? -0.370 3.112 -14.550 1.00 97.06 88 ASP A CA 1
ATOM 722 C C . ASP A 1 88 ? 1.080 3.583 -14.713 1.00 97.06 88 ASP A C 1
ATOM 724 O O . ASP A 1 88 ? 1.870 2.936 -15.399 1.00 97.06 88 ASP A O 1
ATOM 728 N N . LYS A 1 89 ? 1.476 4.649 -14.002 1.00 96.81 89 LYS A N 1
ATOM 729 C CA . LYS A 1 89 ? 2.882 5.080 -13.925 1.00 96.81 89 LYS A CA 1
ATOM 730 C C . LYS A 1 89 ? 3.776 4.071 -13.204 1.00 96.81 89 LYS A C 1
ATOM 732 O O . LYS A 1 89 ? 4.905 3.859 -13.636 1.00 96.81 89 LYS A O 1
ATOM 737 N N . ALA A 1 90 ? 3.306 3.479 -12.105 1.00 96.62 90 ALA A N 1
ATOM 738 C CA . ALA A 1 90 ? 4.072 2.487 -11.352 1.00 96.62 90 ALA A CA 1
ATOM 739 C C . ALA A 1 90 ? 4.240 1.180 -12.139 1.00 96.62 90 ALA A C 1
ATOM 741 O O . ALA A 1 90 ? 5.324 0.598 -12.139 1.00 96.62 90 ALA A O 1
ATOM 742 N N . LEU A 1 91 ? 3.186 0.741 -12.829 1.00 96.56 91 LEU A N 1
ATOM 743 C CA . LEU A 1 91 ? 3.206 -0.457 -13.662 1.00 96.56 91 LEU A CA 1
ATOM 744 C C . LEU A 1 91 ? 4.009 -0.243 -14.952 1.00 96.56 91 LEU A C 1
ATOM 746 O O . LEU A 1 91 ? 4.775 -1.119 -15.349 1.00 96.56 91 LEU A O 1
ATOM 750 N N . GLY A 1 92 ? 3.867 0.923 -15.583 1.00 95.81 92 GLY A N 1
ATOM 751 C CA . GLY A 1 92 ? 4.402 1.199 -16.913 1.00 95.81 92 GLY A CA 1
ATOM 752 C C . GLY A 1 92 ? 3.543 0.613 -18.043 1.00 95.81 92 GLY A C 1
ATOM 753 O O . GLY A 1 92 ? 2.457 0.068 -17.794 1.00 95.81 92 GLY A O 1
ATOM 754 N N . PRO A 1 93 ? 4.013 0.719 -19.300 1.00 93.75 93 PRO A N 1
ATOM 755 C CA . PRO A 1 93 ? 3.306 0.210 -20.475 1.00 93.75 93 PRO A CA 1
ATOM 756 C C . PRO A 1 93 ? 3.060 -1.305 -20.384 1.00 93.75 93 PRO A C 1
ATOM 758 O O . PRO A 1 93 ? 3.995 -2.029 -20.049 1.00 93.75 93 PRO A O 1
ATOM 761 N N . PRO A 1 94 ? 1.860 -1.823 -20.720 1.00 92.12 94 PRO A N 1
ATOM 762 C CA . PRO A 1 94 ? 1.561 -3.257 -20.641 1.00 92.12 94 PRO A CA 1
ATOM 763 C C . PRO A 1 94 ? 2.560 -4.167 -21.366 1.00 92.12 94 PRO A C 1
ATOM 765 O O . PRO A 1 94 ? 2.893 -5.227 -20.849 1.00 92.12 94 PRO A O 1
ATOM 768 N N . SER A 1 95 ? 3.079 -3.733 -22.519 1.00 92.00 95 SER A N 1
ATOM 769 C CA . SER A 1 95 ? 4.075 -4.466 -23.317 1.00 92.00 95 SER A CA 1
ATOM 770 C C . SER A 1 95 ? 5.430 -4.626 -22.632 1.00 92.00 95 SER A C 1
ATOM 772 O O . SER A 1 95 ? 6.232 -5.454 -23.048 1.00 92.00 95 SER A O 1
ATOM 774 N N . GLU A 1 96 ? 5.701 -3.817 -21.613 1.00 91.12 96 GLU A N 1
ATOM 775 C CA . GLU A 1 96 ? 6.959 -3.821 -20.879 1.00 91.12 96 GLU A CA 1
ATOM 776 C C . GLU A 1 96 ? 6.836 -4.507 -19.514 1.00 91.12 96 GLU A C 1
ATOM 778 O O . GLU A 1 96 ? 7.840 -4.651 -18.824 1.00 91.12 96 GLU A O 1
ATOM 783 N N . ARG A 1 97 ? 5.634 -4.927 -19.102 1.00 92.38 97 ARG A N 1
ATOM 784 C CA . ARG A 1 97 ? 5.413 -5.535 -17.787 1.00 92.38 97 ARG A CA 1
ATOM 785 C C . ARG A 1 97 ? 5.852 -6.995 -17.784 1.00 92.38 97 ARG A C 1
ATOM 787 O O . ARG A 1 97 ? 5.434 -7.773 -18.635 1.00 92.38 97 ARG A O 1
ATOM 794 N N . GLY A 1 98 ? 6.632 -7.376 -16.778 1.00 89.00 98 GLY A N 1
ATOM 795 C CA . GLY A 1 98 ? 7.060 -8.758 -16.562 1.00 89.00 98 GLY A CA 1
ATOM 796 C C . GLY A 1 98 ? 6.443 -9.434 -15.342 1.00 89.00 98 GLY A C 1
ATOM 797 O O . GLY A 1 98 ? 6.001 -8.787 -14.387 1.00 89.00 98 GLY A O 1
ATOM 798 N N . VAL A 1 99 ? 6.465 -10.769 -15.369 1.00 87.88 99 VAL A N 1
ATOM 799 C CA . VAL A 1 99 ? 6.024 -11.621 -14.251 1.00 87.88 99 VAL A CA 1
ATOM 800 C C . VAL A 1 99 ? 7.044 -11.589 -13.112 1.00 87.88 99 VAL A C 1
ATOM 802 O O . VAL A 1 99 ? 6.678 -11.672 -11.943 1.00 87.88 99 VAL A O 1
ATOM 805 N N . HIS A 1 100 ? 8.323 -11.440 -13.444 1.00 89.12 100 HIS A N 1
ATOM 806 C CA . HIS A 1 100 ? 9.413 -11.417 -12.479 1.00 89.12 100 HIS A CA 1
ATOM 807 C C . HIS A 1 100 ? 9.792 -9.988 -12.090 1.00 89.12 100 HIS A C 1
ATOM 809 O O . HIS A 1 100 ? 9.530 -9.039 -12.823 1.00 89.12 100 HIS A O 1
ATOM 815 N N . LYS A 1 101 ? 10.409 -9.837 -10.915 1.00 91.88 101 LYS A N 1
ATOM 816 C CA . LYS A 1 101 ? 10.973 -8.563 -10.457 1.00 91.88 101 LYS A CA 1
ATOM 817 C C . LYS A 1 101 ? 12.035 -8.076 -11.447 1.00 91.88 101 LYS A C 1
ATOM 819 O O . LYS A 1 101 ? 12.862 -8.880 -11.875 1.00 91.88 101 LYS A O 1
ATOM 824 N N . ALA A 1 102 ? 12.075 -6.771 -11.713 1.00 94.44 102 ALA A N 1
ATOM 825 C CA . ALA A 1 102 ? 13.161 -6.189 -12.495 1.00 94.44 102 ALA A CA 1
ATOM 826 C C . ALA A 1 102 ? 14.546 -6.440 -11.884 1.00 94.44 102 ALA A C 1
ATOM 828 O O . ALA A 1 102 ? 14.763 -6.282 -10.678 1.00 94.44 102 ALA A O 1
ATOM 829 N N . SER A 1 103 ? 15.492 -6.797 -12.750 1.00 91.88 103 SER A N 1
ATOM 830 C CA . SER A 1 103 ? 16.911 -6.960 -12.439 1.00 91.88 103 SER A CA 1
ATOM 831 C C . SER A 1 103 ? 17.748 -6.146 -13.415 1.00 91.88 103 SER A C 1
ATOM 833 O O . SER A 1 103 ? 17.414 -6.068 -14.596 1.00 91.88 103 SER A O 1
ATOM 835 N N . LEU A 1 104 ? 18.829 -5.555 -12.918 1.00 92.62 104 LEU A N 1
ATOM 836 C CA . LEU A 1 104 ? 19.819 -4.868 -13.736 1.00 92.62 104 LEU A CA 1
ATOM 837 C C . LEU A 1 104 ? 20.852 -5.894 -14.214 1.00 92.62 104 LEU A C 1
ATOM 839 O O . LEU A 1 104 ? 21.375 -6.645 -13.388 1.00 92.62 104 LEU A O 1
ATOM 843 N N . ASP A 1 105 ? 21.107 -5.953 -15.517 1.00 91.25 105 ASP A N 1
ATOM 844 C CA . ASP A 1 105 ? 22.151 -6.815 -16.073 1.00 91.25 105 ASP A CA 1
ATOM 845 C C . ASP A 1 105 ? 23.557 -6.197 -15.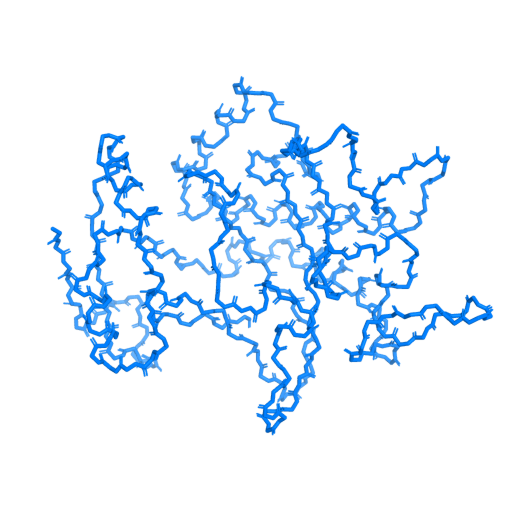941 1.00 91.25 105 ASP A C 1
ATOM 847 O O . ASP A 1 105 ? 23.741 -5.088 -15.430 1.00 91.25 105 ASP A O 1
ATOM 851 N N . GLU A 1 106 ? 24.574 -6.932 -16.397 1.00 92.06 106 GLU A N 1
ATOM 852 C CA . GLU A 1 106 ? 25.979 -6.503 -16.361 1.00 92.06 106 GLU A CA 1
ATOM 853 C C . GLU A 1 106 ? 26.285 -5.279 -17.243 1.00 92.06 106 GLU A C 1
ATOM 855 O O . GLU A 1 106 ? 27.323 -4.638 -17.073 1.00 92.06 106 GLU A O 1
ATOM 860 N N . HIS A 1 107 ? 25.376 -4.922 -18.152 1.00 90.88 107 HIS A N 1
ATOM 861 C CA . HIS A 1 107 ? 25.485 -3.768 -19.039 1.00 90.88 107 HIS A CA 1
ATOM 862 C C . HIS A 1 107 ? 24.686 -2.557 -18.539 1.00 90.88 107 HIS A C 1
ATOM 864 O O . HIS A 1 107 ? 24.652 -1.523 -19.208 1.00 90.88 107 HIS A O 1
ATOM 870 N N . GLY A 1 108 ? 24.060 -2.653 -17.361 1.00 90.00 108 GLY A N 1
ATOM 871 C CA . GLY A 1 108 ? 23.250 -1.574 -16.803 1.00 90.00 108 GLY A CA 1
ATOM 872 C C . GLY A 1 108 ? 21.879 -1.434 -17.468 1.00 90.00 108 GLY A C 1
ATOM 873 O O . GLY A 1 108 ? 21.255 -0.376 -17.357 1.00 90.00 108 GLY A O 1
ATOM 874 N N . VAL A 1 109 ? 21.398 -2.477 -18.147 1.00 91.56 109 VAL A N 1
ATOM 875 C CA . VAL A 1 109 ? 20.068 -2.513 -18.756 1.00 91.56 109 VAL A CA 1
ATOM 876 C C . VAL A 1 109 ? 19.106 -3.232 -17.817 1.00 91.56 109 VAL A C 1
ATOM 878 O O . VAL A 1 109 ? 19.393 -4.293 -17.260 1.00 91.56 109 VAL A O 1
ATOM 881 N N . TRP A 1 110 ? 17.945 -2.620 -17.595 1.00 92.19 110 TRP A N 1
ATOM 882 C CA . TRP A 1 110 ? 16.884 -3.239 -16.811 1.00 92.19 110 TRP A CA 1
ATOM 883 C C . TRP A 1 110 ? 16.182 -4.321 -17.631 1.00 92.19 110 TRP A C 1
ATOM 885 O O . TRP A 1 110 ? 15.731 -4.057 -18.744 1.00 92.19 110 TRP A O 1
ATOM 895 N N . GLY A 1 111 ? 16.059 -5.514 -17.050 1.00 86.06 111 GLY A N 1
ATOM 896 C CA . GLY A 1 111 ? 15.271 -6.614 -17.598 1.00 86.06 111 GLY A CA 1
ATOM 897 C C . GLY A 1 111 ? 13.757 -6.417 -17.437 1.00 86.06 111 GLY A C 1
ATOM 898 O O . GLY A 1 111 ? 13.233 -5.301 -17.465 1.00 86.06 111 GLY A O 1
ATOM 899 N N . GLU A 1 112 ? 13.044 -7.532 -17.262 1.00 86.88 112 GLU A N 1
ATOM 900 C CA . GLU A 1 112 ? 11.585 -7.579 -17.082 1.00 86.88 112 GLU A CA 1
ATOM 901 C C . GLU A 1 112 ? 11.087 -6.817 -15.824 1.00 86.88 112 GLU A C 1
ATOM 903 O O . GLU A 1 112 ? 11.828 -6.083 -15.183 1.00 86.88 112 GLU A O 1
ATOM 908 N N . GLY A 1 113 ? 9.809 -6.948 -15.461 1.00 92.25 113 GLY A N 1
ATOM 909 C CA . GLY A 1 113 ? 9.208 -6.339 -14.265 1.00 92.25 113 GLY A CA 1
ATOM 910 C C . GLY A 1 113 ? 8.358 -5.114 -14.571 1.00 92.25 113 GLY A C 1
ATOM 911 O O . GLY A 1 113 ? 7.927 -4.935 -15.706 1.00 92.25 113 GLY A O 1
ATOM 912 N N . ILE A 1 114 ? 8.052 -4.302 -13.559 1.00 96.12 114 ILE A N 1
ATOM 913 C CA . ILE A 1 114 ? 7.256 -3.073 -13.740 1.00 96.12 114 ILE A CA 1
ATOM 914 C C . ILE A 1 114 ? 8.127 -1.815 -13.713 1.00 96.12 114 ILE A C 1
ATOM 916 O O . ILE A 1 114 ? 9.237 -1.832 -13.180 1.00 96.12 114 ILE A O 1
ATOM 920 N N . ALA A 1 115 ? 7.608 -0.694 -14.220 1.00 96.75 115 ALA A N 1
ATOM 921 C CA . ALA A 1 115 ? 8.347 0.572 -14.269 1.00 96.75 115 ALA A CA 1
ATOM 922 C C . ALA A 1 115 ? 8.907 1.016 -12.902 1.00 96.75 115 ALA A C 1
ATOM 924 O O . ALA A 1 115 ? 10.045 1.477 -12.832 1.00 96.75 115 ALA A O 1
ATOM 925 N N . PHE A 1 116 ? 8.161 0.826 -11.805 1.00 96.56 116 PHE A N 1
ATOM 926 C CA . PHE A 1 116 ? 8.631 1.151 -10.451 1.00 96.56 116 PHE A CA 1
ATOM 927 C C . PHE A 1 116 ? 9.900 0.380 -10.054 1.00 96.56 116 PHE A C 1
ATOM 929 O O . PHE A 1 116 ? 10.730 0.913 -9.319 1.00 96.56 116 PHE A O 1
ATOM 936 N N . GLU A 1 117 ? 10.048 -0.862 -10.519 1.00 96.62 117 GLU A N 1
ATOM 937 C CA . GLU A 1 117 ? 11.152 -1.758 -10.158 1.00 96.62 117 GLU A CA 1
ATOM 938 C C . GLU A 1 117 ? 12.437 -1.445 -10.927 1.00 96.62 117 GLU A C 1
ATOM 940 O O . GLU A 1 117 ? 13.519 -1.825 -10.485 1.00 96.62 117 GLU A O 1
ATOM 945 N N . ARG A 1 118 ? 12.338 -0.708 -12.041 1.00 95.00 118 ARG A N 1
ATOM 946 C CA . ARG A 1 118 ? 13.471 -0.302 -12.886 1.00 95.00 118 ARG A CA 1
ATOM 947 C C . ARG A 1 118 ? 14.206 0.909 -12.314 1.00 95.00 118 ARG A C 1
ATOM 949 O O . ARG A 1 118 ? 14.373 1.945 -12.956 1.00 95.00 118 ARG A O 1
ATOM 956 N N . SER A 1 119 ? 14.602 0.794 -11.054 1.00 92.81 119 SER A N 1
ATOM 957 C CA . SER A 1 119 ? 15.373 1.800 -10.338 1.00 92.81 119 SER A CA 1
ATOM 958 C C . SER A 1 119 ? 16.179 1.151 -9.226 1.00 92.81 119 SER A C 1
ATOM 960 O O . SER A 1 119 ? 15.676 0.301 -8.494 1.00 92.81 119 SER A O 1
ATOM 962 N N . LEU A 1 120 ? 17.405 1.632 -9.013 1.00 90.31 120 LEU A N 1
ATOM 963 C CA . LEU A 1 120 ? 18.217 1.242 -7.856 1.00 90.31 120 LEU A CA 1
ATOM 964 C C . LEU A 1 120 ? 17.548 1.622 -6.518 1.00 90.31 120 LEU A C 1
ATOM 966 O O . LEU A 1 120 ? 17.858 1.039 -5.483 1.00 90.31 120 LEU A O 1
ATOM 970 N N . LEU A 1 121 ? 16.586 2.554 -6.540 1.00 89.25 121 LEU A N 1
ATOM 971 C CA . LEU A 1 121 ? 15.794 2.972 -5.379 1.00 89.25 121 LEU A CA 1
ATOM 972 C C . LEU A 1 121 ? 14.591 2.056 -5.091 1.00 89.25 121 LEU A C 1
ATOM 974 O O . LEU A 1 121 ? 13.928 2.203 -4.057 1.00 89.25 121 LEU A O 1
ATOM 978 N N . ALA A 1 122 ? 14.308 1.080 -5.959 1.00 91.88 122 ALA A N 1
ATOM 979 C CA . ALA A 1 122 ? 13.300 0.045 -5.740 1.00 91.88 122 ALA A CA 1
ATOM 980 C C . ALA A 1 122 ? 13.828 -1.068 -4.813 1.00 91.88 122 ALA A C 1
ATOM 982 O O . ALA A 1 122 ? 13.821 -2.257 -5.137 1.00 91.88 122 ALA A O 1
ATOM 983 N N . ALA A 1 123 ? 14.304 -0.676 -3.631 1.00 91.56 123 ALA A N 1
ATOM 984 C CA . ALA A 1 123 ? 14.787 -1.600 -2.616 1.00 91.56 123 ALA A CA 1
ATOM 985 C C . ALA A 1 123 ? 13.608 -2.319 -1.942 1.00 91.56 123 ALA A C 1
ATOM 987 O O . ALA A 1 123 ? 12.736 -1.687 -1.340 1.00 91.56 123 ALA A O 1
ATOM 988 N N . ASN A 1 124 ? 13.584 -3.646 -2.051 1.00 92.38 124 ASN A N 1
ATOM 989 C CA . ASN A 1 124 ? 12.555 -4.484 -1.447 1.00 92.38 124 ASN A CA 1
ATOM 990 C C . ASN A 1 124 ? 12.785 -4.693 0.057 1.00 92.38 124 ASN A C 1
ATOM 992 O O . ASN A 1 124 ? 13.909 -4.627 0.557 1.00 92.38 124 ASN A O 1
ATOM 996 N N . VAL A 1 125 ? 11.709 -5.005 0.776 1.00 89.81 125 VAL A N 1
ATOM 997 C CA . VAL A 1 125 ? 11.765 -5.436 2.176 1.00 89.81 125 VAL A CA 1
ATOM 998 C C . VAL A 1 125 ? 12.468 -6.794 2.273 1.00 89.81 125 VAL A C 1
ATOM 1000 O O . VAL A 1 125 ? 12.240 -7.692 1.460 1.00 89.81 125 VAL A O 1
ATOM 1003 N N . THR A 1 126 ? 13.314 -6.967 3.292 1.00 87.88 126 THR A N 1
ATOM 1004 C CA . THR A 1 126 ? 14.024 -8.227 3.548 1.00 87.88 126 THR A CA 1
ATOM 1005 C C . THR A 1 126 ? 13.060 -9.411 3.606 1.00 87.88 126 THR A C 1
ATOM 1007 O O . THR A 1 126 ? 12.103 -9.408 4.376 1.00 87.88 126 THR A O 1
ATOM 1010 N N . GLY A 1 127 ? 13.345 -10.451 2.819 1.00 87.31 127 GLY A N 1
ATOM 1011 C CA . GLY A 1 127 ? 12.541 -11.674 2.773 1.00 87.31 127 GLY A CA 1
ATOM 1012 C C . GLY A 1 127 ? 11.354 -11.640 1.805 1.00 87.31 127 GLY A C 1
ATOM 1013 O O . GLY A 1 127 ? 10.663 -12.648 1.702 1.00 87.31 127 GLY A O 1
ATOM 1014 N N . ALA A 1 128 ? 11.134 -10.538 1.080 1.00 90.94 128 ALA A N 1
ATOM 1015 C CA . ALA A 1 128 ? 10.140 -10.415 0.012 1.00 90.94 128 ALA A CA 1
ATOM 1016 C C . ALA A 1 128 ? 10.795 -9.854 -1.257 1.00 90.94 128 ALA A C 1
ATOM 1018 O O . ALA A 1 128 ? 11.661 -8.994 -1.155 1.00 90.94 128 ALA A O 1
ATOM 1019 N N . GLN A 1 129 ? 10.403 -10.304 -2.450 1.00 91.00 129 GLN A N 1
ATOM 1020 C CA . GLN A 1 129 ? 11.009 -9.833 -3.705 1.00 91.00 129 GLN A CA 1
ATOM 1021 C C . GLN A 1 129 ? 10.393 -8.522 -4.197 1.00 91.00 129 GLN A C 1
ATOM 1023 O O . GLN A 1 129 ? 11.121 -7.655 -4.684 1.00 91.00 129 GLN A O 1
ATOM 1028 N N . ARG A 1 130 ? 9.073 -8.376 -4.038 1.00 93.75 130 ARG A N 1
ATOM 1029 C CA . ARG A 1 130 ? 8.255 -7.319 -4.653 1.00 93.75 130 ARG A CA 1
ATOM 1030 C C . ARG A 1 130 ? 7.394 -6.547 -3.646 1.00 93.75 130 ARG A C 1
ATOM 1032 O O . ARG A 1 130 ? 6.290 -6.103 -3.954 1.00 93.75 130 ARG A O 1
ATOM 1039 N N . CYS A 1 131 ? 7.905 -6.401 -2.425 1.00 94.19 131 CYS A N 1
ATOM 1040 C CA . CYS A 1 131 ? 7.336 -5.531 -1.395 1.00 94.19 131 CYS A CA 1
ATOM 1041 C C . CYS A 1 131 ? 8.267 -4.346 -1.166 1.00 94.19 131 CYS A C 1
ATOM 1043 O O . CYS A 1 131 ? 9.436 -4.547 -0.835 1.00 94.19 131 CYS A O 1
ATOM 1045 N N . TYR A 1 132 ? 7.753 -3.127 -1.290 1.00 94.38 132 TYR A N 1
ATOM 1046 C CA . TYR A 1 132 ? 8.540 -1.899 -1.252 1.00 94.38 132 TYR A CA 1
ATOM 1047 C C . TYR A 1 132 ? 7.954 -0.934 -0.233 1.00 94.38 132 TYR A C 1
ATOM 1049 O O . TYR A 1 132 ? 6.840 -0.441 -0.397 1.00 94.38 132 TYR A O 1
ATOM 1057 N N . THR A 1 133 ? 8.712 -0.607 0.810 1.00 92.25 133 THR A N 1
ATOM 1058 C CA . THR A 1 133 ? 8.354 0.514 1.684 1.00 92.25 133 THR A CA 1
ATOM 1059 C C . THR A 1 133 ? 8.351 1.783 0.846 1.00 92.25 133 THR A C 1
ATOM 1061 O O . THR A 1 133 ? 9.385 2.107 0.268 1.00 92.25 133 THR A O 1
ATOM 1064 N N . LEU A 1 134 ? 7.230 2.502 0.785 1.00 88.75 134 LEU A N 1
ATOM 1065 C CA . LEU A 1 134 ? 7.115 3.775 0.070 1.00 88.75 134 LEU A CA 1
ATOM 1066 C C . LEU A 1 134 ? 7.581 4.942 0.938 1.00 88.75 134 LEU A C 1
ATOM 1068 O O . LEU A 1 134 ? 8.295 5.818 0.455 1.00 88.75 134 LEU A O 1
ATOM 1072 N N . GLY A 1 135 ? 7.233 4.922 2.221 1.00 84.81 135 GLY A N 1
ATOM 1073 C CA . GLY A 1 135 ? 7.660 5.922 3.190 1.00 84.81 135 GLY A CA 1
ATOM 1074 C C . GLY A 1 135 ? 7.331 5.502 4.618 1.00 84.81 135 GLY A C 1
ATOM 1075 O O . GLY A 1 135 ? 6.464 4.652 4.838 1.00 84.81 135 GLY A O 1
ATOM 1076 N N . GLN A 1 136 ? 8.052 6.094 5.569 1.00 84.75 136 GLN A N 1
ATOM 1077 C CA . GLN A 1 136 ? 7.863 5.923 7.010 1.00 84.75 136 GLN A CA 1
ATOM 1078 C C . GLN A 1 136 ? 8.084 7.274 7.701 1.00 84.75 136 GLN A C 1
ATOM 1080 O O . GLN A 1 136 ? 9.107 7.912 7.452 1.00 84.75 136 GLN A O 1
ATOM 1085 N N . SER A 1 137 ? 7.152 7.722 8.544 1.00 75.25 137 SER A N 1
ATOM 1086 C CA . SER A 1 137 ? 7.299 8.952 9.337 1.00 75.25 137 SER A CA 1
ATOM 1087 C C . SER A 1 137 ? 8.054 8.732 10.647 1.00 75.25 137 SER A C 1
ATOM 1089 O O . SER A 1 137 ? 8.686 9.653 11.158 1.00 75.25 137 SER A O 1
ATOM 1091 N N . TYR A 1 138 ? 8.040 7.507 11.169 1.00 70.25 138 TYR A N 1
ATOM 1092 C CA . TYR A 1 138 ? 8.912 7.056 12.245 1.00 70.25 138 TYR A CA 1
ATOM 1093 C C . TYR A 1 138 ? 9.212 5.567 12.060 1.00 70.25 138 TYR A C 1
ATOM 1095 O O . TYR A 1 138 ? 8.408 4.822 11.503 1.00 70.25 138 TYR A O 1
ATOM 1103 N N . GLN A 1 139 ? 10.373 5.126 12.536 1.00 60.56 139 GLN A N 1
ATOM 1104 C CA . GLN A 1 139 ? 10.785 3.728 12.488 1.00 60.56 139 GLN A CA 1
ATOM 1105 C C . GLN A 1 139 ? 11.123 3.270 13.904 1.00 60.56 139 GLN A C 1
ATOM 1107 O O . GLN A 1 139 ? 11.853 3.953 14.622 1.00 60.56 139 GLN A O 1
ATOM 1112 N N . VAL A 1 140 ? 10.622 2.099 14.308 1.00 52.28 140 VAL A N 1
ATOM 1113 C CA . VAL A 1 140 ? 11.072 1.458 15.551 1.00 52.28 140 VAL A CA 1
ATOM 1114 C C . VAL A 1 140 ? 12.561 1.151 15.394 1.00 52.28 140 VAL A C 1
ATOM 1116 O O . VAL A 1 140 ? 12.964 0.337 14.559 1.00 52.28 140 VAL A O 1
ATOM 1119 N N . GLN A 1 141 ? 13.385 1.859 16.161 1.00 45.97 141 GLN A N 1
ATOM 1120 C CA . GLN A 1 141 ? 14.837 1.868 16.029 1.00 45.97 141 GLN A CA 1
ATOM 1121 C C . GLN A 1 141 ? 15.399 0.490 16.415 1.00 45.97 141 GLN A C 1
ATOM 1123 O O . GLN A 1 141 ? 15.480 0.144 17.589 1.00 45.97 141 GLN A O 1
ATOM 1128 N N . ARG A 1 142 ? 15.760 -0.337 15.423 1.00 49.41 142 ARG A N 1
ATOM 1129 C CA . ARG A 1 142 ? 16.384 -1.656 15.668 1.00 49.41 142 ARG A CA 1
ATOM 1130 C C . ARG A 1 142 ? 17.913 -1.575 15.725 1.00 49.41 142 ARG A C 1
ATOM 1132 O O . ARG A 1 142 ? 18.532 -2.384 16.408 1.00 49.41 142 ARG A O 1
ATOM 1139 N N . LYS A 1 143 ? 18.501 -0.597 15.024 1.00 39.69 143 LYS A N 1
ATOM 1140 C CA . LYS A 1 143 ? 19.906 -0.145 15.053 1.00 39.69 143 LYS A CA 1
ATOM 1141 C C . LYS A 1 143 ? 19.923 1.338 14.631 1.00 39.69 143 LYS A C 1
ATOM 1143 O O . LYS A 1 143 ? 19.021 1.750 13.905 1.00 39.69 143 LYS A O 1
ATOM 1148 N N . LEU A 1 144 ? 20.883 2.146 15.097 1.00 40.31 144 LEU A N 1
ATOM 1149 C CA . LEU A 1 144 ? 21.003 3.569 14.728 1.00 40.31 144 LEU A CA 1
ATOM 1150 C C . LEU A 1 144 ? 21.155 3.721 13.200 1.00 40.31 144 LEU A C 1
ATOM 1152 O O . LEU A 1 144 ? 22.239 3.474 12.687 1.00 40.31 144 LEU A O 1
ATOM 1156 N N . THR A 1 145 ? 20.095 4.079 12.465 1.00 35.28 145 THR A N 1
ATOM 1157 C CA . THR A 1 145 ? 20.129 4.778 11.155 1.00 35.28 145 THR A CA 1
ATOM 1158 C C . THR A 1 145 ? 18.708 5.100 10.662 1.00 35.28 145 THR A C 1
ATOM 1160 O O . THR A 1 145 ? 17.773 4.364 10.960 1.00 35.28 145 THR A O 1
ATOM 1163 N N . GLY A 1 146 ? 18.573 6.246 9.972 1.00 52.88 146 GLY A N 1
ATOM 1164 C CA . GLY A 1 146 ? 17.321 6.932 9.610 1.00 52.88 146 GLY A CA 1
ATOM 1165 C C . GLY A 1 146 ? 16.586 6.434 8.343 1.00 52.88 146 GLY A C 1
ATOM 1166 O O . GLY A 1 146 ? 16.500 5.228 8.148 1.00 52.88 146 GLY A O 1
ATOM 1167 N N . PRO A 1 147 ? 16.018 7.345 7.519 1.00 55.19 147 PRO A N 1
ATOM 1168 C CA . PRO A 1 147 ? 14.876 7.121 6.613 1.00 55.19 147 PRO A CA 1
ATOM 1169 C C . PRO A 1 147 ? 15.023 5.935 5.645 1.00 55.19 147 PRO A C 1
ATOM 1171 O O . PRO A 1 147 ? 16.137 5.513 5.322 1.00 55.19 147 PRO A O 1
ATOM 1174 N N . SER A 1 148 ? 13.885 5.412 5.156 1.00 64.81 148 SER A N 1
ATOM 1175 C CA . SER A 1 148 ? 13.829 4.209 4.309 1.00 64.81 148 SER A CA 1
ATOM 1176 C C . SER A 1 148 ? 14.825 4.281 3.149 1.00 64.81 148 SER A C 1
ATOM 1178 O O . SER A 1 148 ? 14.849 5.279 2.433 1.00 64.81 148 SER A O 1
ATOM 1180 N N . VAL A 1 149 ? 15.603 3.211 2.942 1.00 67.75 149 VAL A N 1
ATOM 1181 C CA . VAL A 1 149 ? 16.741 3.168 2.001 1.00 67.75 149 VAL A CA 1
ATOM 1182 C C . VAL A 1 149 ? 16.385 3.703 0.610 1.00 67.75 149 VAL A C 1
ATOM 1184 O O . VAL A 1 149 ? 17.121 4.519 0.076 1.00 67.75 149 VAL A O 1
ATOM 1187 N N . GLY A 1 150 ? 15.233 3.312 0.058 1.00 63.66 150 GLY A N 1
ATOM 1188 C CA . GLY A 1 150 ? 14.788 3.736 -1.277 1.00 63.66 150 GLY A CA 1
ATOM 1189 C C . GLY A 1 150 ? 14.173 5.139 -1.370 1.00 63.66 150 GLY A C 1
ATOM 1190 O O . GLY A 1 150 ? 13.619 5.475 -2.412 1.00 63.66 150 GLY A O 1
ATOM 1191 N N . ALA A 1 151 ? 14.189 5.925 -0.291 1.00 64.56 151 ALA A N 1
ATOM 1192 C CA . ALA A 1 151 ? 13.672 7.297 -0.255 1.00 64.56 151 ALA A CA 1
ATOM 1193 C C . ALA A 1 151 ? 14.718 8.316 0.232 1.00 64.56 151 ALA A C 1
ATOM 1195 O O . ALA A 1 151 ? 14.362 9.445 0.566 1.00 64.56 151 ALA A O 1
ATOM 1196 N N . LYS A 1 152 ? 15.990 7.912 0.330 1.00 71.19 152 LYS A N 1
ATOM 1197 C CA . LYS A 1 152 ? 17.085 8.822 0.669 1.00 71.19 152 LYS A CA 1
ATOM 1198 C C . LYS A 1 152 ? 17.398 9.703 -0.538 1.00 71.19 152 LYS A C 1
ATOM 1200 O O . LYS A 1 152 ? 17.572 9.195 -1.640 1.00 71.19 152 LYS A O 1
ATOM 1205 N N . ILE A 1 153 ? 17.450 11.008 -0.304 1.00 70.94 153 ILE A N 1
ATOM 1206 C CA . ILE A 1 153 ? 17.870 12.007 -1.283 1.00 70.94 153 ILE A CA 1
ATOM 1207 C C . ILE A 1 153 ? 19.263 12.438 -0.840 1.00 70.94 153 ILE A C 1
ATOM 1209 O O . ILE A 1 153 ? 19.384 13.043 0.224 1.00 70.94 153 ILE A O 1
ATOM 1213 N N . ASP A 1 154 ? 20.282 12.073 -1.613 1.00 67.94 154 ASP A N 1
ATOM 1214 C CA . ASP A 1 154 ? 21.655 12.493 -1.334 1.00 67.94 154 ASP A CA 1
ATOM 1215 C C . ASP A 1 154 ? 21.896 13.892 -1.931 1.00 67.94 154 ASP A C 1
ATOM 1217 O O . ASP A 1 154 ? 22.132 14.826 -1.172 1.00 67.94 154 ASP A O 1
ATOM 1221 N N . ASP A 1 155 ? 21.694 14.065 -3.247 1.00 71.69 155 ASP A N 1
ATOM 1222 C CA . ASP A 1 155 ? 21.900 15.353 -3.939 1.00 71.69 155 ASP A CA 1
ATOM 1223 C C . ASP A 1 155 ? 20.683 15.816 -4.769 1.00 71.69 155 ASP A C 1
ATOM 1225 O O . ASP A 1 155 ? 20.235 16.956 -4.639 1.00 71.69 155 ASP A O 1
ATOM 1229 N N . GLU A 1 156 ? 20.101 14.941 -5.602 1.00 80.88 156 GLU A N 1
ATOM 1230 C CA . GLU A 1 156 ? 19.040 15.310 -6.555 1.00 80.88 156 GLU A CA 1
ATOM 1231 C C . GLU A 1 156 ? 17.729 14.525 -6.377 1.00 80.88 156 GLU A C 1
ATOM 1233 O O . GLU A 1 156 ? 17.691 13.334 -6.045 1.00 80.88 156 GLU A O 1
ATOM 1238 N N . ILE A 1 157 ? 16.607 15.191 -6.672 1.00 80.81 157 ILE A N 1
ATOM 1239 C CA . ILE A 1 157 ? 15.286 14.556 -6.722 1.00 80.81 157 ILE A CA 1
ATOM 1240 C C . ILE A 1 157 ? 15.132 13.821 -8.059 1.00 80.81 157 ILE A C 1
ATOM 1242 O O . ILE A 1 157 ? 14.757 14.403 -9.071 1.00 80.81 157 ILE A O 1
ATOM 1246 N N . LEU A 1 158 ? 15.384 12.512 -8.046 1.00 84.56 158 LEU A N 1
ATOM 1247 C CA . LEU A 1 158 ? 15.140 11.633 -9.192 1.00 84.56 158 LEU A CA 1
ATOM 1248 C C . LEU A 1 158 ? 13.642 11.401 -9.469 1.00 84.56 158 LEU A C 1
ATOM 1250 O O . LEU A 1 158 ? 12.810 11.432 -8.561 1.00 84.56 158 LEU A O 1
ATOM 1254 N N . ASN A 1 159 ? 13.307 11.024 -10.710 1.00 85.44 159 ASN A N 1
ATOM 1255 C CA . ASN A 1 159 ? 11.938 10.671 -11.132 1.00 85.44 159 ASN A CA 1
ATOM 1256 C C . ASN A 1 159 ? 11.269 9.618 -10.229 1.00 85.44 159 ASN A C 1
ATOM 1258 O O . ASN A 1 159 ? 10.057 9.658 -10.010 1.00 85.44 159 ASN A O 1
ATOM 1262 N N . HIS A 1 160 ? 12.052 8.683 -9.677 1.00 86.25 160 HIS A N 1
ATOM 1263 C CA . HIS A 1 160 ? 11.545 7.665 -8.752 1.00 86.25 160 HIS A CA 1
ATOM 1264 C C . HIS A 1 160 ? 11.012 8.275 -7.451 1.00 86.25 160 HIS A C 1
ATOM 1266 O O . HIS A 1 160 ? 9.973 7.844 -6.952 1.00 86.25 160 HIS A O 1
ATOM 1272 N N . HIS A 1 161 ? 11.653 9.334 -6.945 1.00 86.25 161 HIS A N 1
ATOM 1273 C CA . HIS A 1 161 ? 11.172 10.070 -5.776 1.00 86.25 161 HIS A CA 1
ATOM 1274 C C . HIS A 1 161 ? 9.820 10.729 -6.057 1.00 86.25 161 HIS A C 1
ATOM 1276 O O . HIS A 1 161 ? 8.896 10.590 -5.255 1.00 86.25 161 HIS A O 1
ATOM 1282 N N . SER A 1 162 ? 9.662 11.373 -7.218 1.00 86.88 162 SER A N 1
ATOM 1283 C CA . SER A 1 162 ? 8.387 11.978 -7.623 1.00 86.88 162 SER A CA 1
ATOM 1284 C C . SER A 1 162 ? 7.279 10.934 -7.805 1.00 86.88 162 SER A C 1
ATOM 1286 O O . SER A 1 162 ? 6.138 11.162 -7.391 1.00 86.88 162 SER A O 1
ATOM 1288 N N . LEU A 1 163 ? 7.602 9.765 -8.372 1.00 88.12 163 LEU A N 1
ATOM 1289 C CA . LEU A 1 163 ? 6.660 8.648 -8.493 1.00 88.12 163 LEU A CA 1
ATOM 1290 C C . LEU A 1 163 ? 6.222 8.142 -7.112 1.00 88.12 163 LEU A C 1
ATOM 1292 O O . LEU A 1 163 ? 5.027 8.061 -6.833 1.00 88.12 163 LEU A O 1
ATOM 1296 N N . ARG A 1 164 ? 7.178 7.874 -6.219 1.00 89.44 164 ARG A N 1
ATOM 1297 C CA . ARG A 1 164 ? 6.932 7.443 -4.836 1.00 89.44 164 ARG A CA 1
ATOM 1298 C C . ARG A 1 164 ? 6.088 8.456 -4.061 1.00 89.44 164 ARG A C 1
ATOM 1300 O O . ARG A 1 164 ? 5.128 8.061 -3.403 1.00 89.44 164 ARG A O 1
ATOM 1307 N N . GLN A 1 165 ? 6.390 9.750 -4.180 1.00 87.56 165 GLN A N 1
ATOM 1308 C CA . GLN A 1 165 ? 5.605 10.826 -3.570 1.00 87.56 165 GLN A CA 1
ATOM 1309 C C . GLN A 1 165 ? 4.164 10.843 -4.094 1.00 87.56 165 GLN A C 1
ATOM 1311 O O . GLN A 1 165 ? 3.230 11.008 -3.310 1.00 87.56 165 GLN A O 1
ATOM 1316 N N . SER A 1 166 ? 3.979 10.633 -5.399 1.00 89.12 166 SER A N 1
ATOM 1317 C CA . SER A 1 166 ? 2.649 10.586 -6.016 1.00 89.12 166 SER A CA 1
ATOM 1318 C C . SER A 1 166 ? 1.833 9.396 -5.500 1.00 89.12 166 SER A C 1
ATOM 1320 O O . SER A 1 166 ? 0.683 9.575 -5.105 1.00 89.12 166 SER A O 1
ATOM 1322 N N . ILE A 1 167 ? 2.439 8.202 -5.424 1.00 88.50 167 ILE A N 1
ATOM 1323 C CA . ILE A 1 167 ? 1.785 7.001 -4.875 1.00 88.50 167 ILE A CA 1
ATOM 1324 C C . ILE A 1 167 ? 1.409 7.219 -3.402 1.00 88.50 167 ILE A C 1
ATOM 1326 O O . ILE A 1 167 ? 0.277 6.926 -3.013 1.00 88.50 167 ILE A O 1
ATOM 1330 N N . LEU A 1 168 ? 2.334 7.757 -2.594 1.00 90.06 168 LEU A N 1
ATOM 1331 C CA . LEU A 1 168 ? 2.097 8.068 -1.180 1.00 90.06 168 LEU A CA 1
ATOM 1332 C C . LEU A 1 168 ? 0.923 9.029 -1.002 1.00 90.06 168 LEU A C 1
ATOM 1334 O O . LEU A 1 168 ? 0.034 8.759 -0.200 1.00 90.06 168 LEU A O 1
ATOM 1338 N N . LYS A 1 169 ? 0.908 10.138 -1.745 1.00 91.75 169 LYS A N 1
ATOM 1339 C CA . LYS A 1 169 ? -0.138 11.155 -1.633 1.00 91.75 169 LYS A CA 1
ATOM 1340 C C . LYS A 1 169 ? -1.516 10.584 -1.971 1.00 91.75 169 LYS A C 1
ATOM 1342 O O . LYS A 1 169 ? -2.409 10.649 -1.128 1.00 91.75 169 LYS A O 1
ATOM 1347 N N . ALA A 1 170 ? -1.651 9.975 -3.151 1.00 90.88 170 ALA A N 1
ATOM 1348 C CA . ALA A 1 170 ? -2.920 9.429 -3.628 1.00 90.88 170 ALA A CA 1
ATOM 1349 C C . ALA A 1 170 ? -3.462 8.347 -2.676 1.00 90.88 170 ALA A C 1
ATOM 1351 O O . ALA A 1 170 ? -4.617 8.391 -2.248 1.00 90.88 170 ALA A O 1
ATOM 1352 N N . SER A 1 171 ? -2.592 7.423 -2.256 1.00 91.81 171 SER A N 1
ATOM 1353 C CA . SER A 1 171 ? -2.984 6.308 -1.388 1.00 91.81 171 SER A CA 1
ATOM 1354 C C . SER A 1 171 ? -3.306 6.769 0.038 1.00 91.81 171 SER A C 1
ATOM 1356 O O . SER A 1 171 ? -4.211 6.226 0.666 1.00 91.81 171 SER A O 1
ATOM 1358 N N . ALA A 1 172 ? -2.613 7.790 0.558 1.00 93.31 172 ALA A N 1
ATOM 1359 C CA . ALA A 1 172 ? -2.881 8.328 1.892 1.00 93.31 172 ALA A CA 1
ATOM 1360 C C . ALA A 1 172 ? -4.237 9.045 1.954 1.00 93.31 172 ALA A C 1
ATOM 1362 O O . ALA A 1 172 ? -4.948 8.914 2.949 1.00 93.31 172 ALA A O 1
ATOM 1363 N N . GLN A 1 173 ? -4.619 9.768 0.896 1.00 93.44 173 GLN A N 1
ATOM 1364 C CA . GLN A 1 173 ? -5.939 10.403 0.810 1.00 93.44 173 GLN A CA 1
ATOM 1365 C C . GLN A 1 173 ? -7.059 9.359 0.827 1.00 93.44 173 GLN A C 1
ATOM 1367 O O . GLN A 1 173 ? -7.990 9.476 1.624 1.00 93.44 173 GLN A O 1
ATOM 1372 N N . VAL A 1 174 ? -6.922 8.301 0.020 1.00 91.00 174 VAL A N 1
ATOM 1373 C CA . VAL A 1 174 ? -7.864 7.174 0.009 1.00 91.00 174 VAL A CA 1
ATOM 1374 C C . VAL A 1 174 ? -7.923 6.478 1.368 1.00 91.00 174 VAL A C 1
ATOM 1376 O O . VAL A 1 174 ? -9.014 6.197 1.865 1.00 91.00 174 VAL A O 1
ATOM 1379 N N . GLY A 1 175 ? -6.771 6.226 1.993 1.00 91.06 175 GLY A N 1
ATOM 1380 C CA . GLY A 1 175 ? -6.704 5.585 3.304 1.00 91.06 175 GLY A CA 1
ATOM 1381 C C . GLY A 1 175 ? -7.448 6.373 4.380 1.00 91.06 175 GLY A C 1
ATOM 1382 O O . GLY A 1 175 ? -8.238 5.797 5.126 1.00 91.06 175 GLY A O 1
ATOM 1383 N N . ILE A 1 176 ? -7.244 7.693 4.436 1.00 94.06 176 ILE A N 1
ATOM 1384 C CA . ILE A 1 176 ? -7.916 8.564 5.413 1.00 94.06 176 ILE A CA 1
ATOM 1385 C C . ILE A 1 176 ? -9.415 8.650 5.139 1.00 94.06 176 ILE A C 1
ATOM 1387 O O . ILE A 1 176 ? -10.201 8.496 6.070 1.00 94.06 176 ILE A O 1
ATOM 1391 N N . ALA A 1 177 ? -9.824 8.811 3.878 1.00 90.94 177 ALA A N 1
ATOM 1392 C CA . ALA A 1 177 ? -11.241 8.812 3.518 1.00 90.94 177 ALA A CA 1
ATOM 1393 C C . ALA A 1 177 ? -11.924 7.483 3.893 1.00 90.94 177 ALA A C 1
ATOM 1395 O O . ALA A 1 177 ? -13.039 7.481 4.410 1.00 90.94 177 ALA A O 1
ATOM 1396 N N . THR A 1 178 ? -11.233 6.356 3.693 1.00 87.50 178 THR A N 1
ATOM 1397 C CA . THR A 1 178 ? -11.731 5.020 4.057 1.00 87.50 178 THR A CA 1
ATOM 1398 C C . THR A 1 178 ? -11.876 4.863 5.567 1.00 87.50 178 THR A C 1
ATOM 1400 O O . THR A 1 178 ? -12.910 4.390 6.037 1.00 87.50 178 THR A O 1
ATOM 1403 N N . LEU A 1 179 ? -10.874 5.299 6.334 1.00 87.69 179 LEU A N 1
ATOM 1404 C CA . LEU A 1 179 ? -10.913 5.297 7.796 1.00 87.69 179 LEU A CA 1
ATOM 1405 C C . LEU A 1 179 ? -12.083 6.133 8.333 1.00 87.69 179 LEU A C 1
ATOM 1407 O O . LEU A 1 179 ? -12.848 5.662 9.170 1.00 87.69 179 LEU A O 1
ATOM 1411 N N . GLU A 1 180 ? -12.241 7.357 7.830 1.00 88.75 180 GLU A N 1
ATOM 1412 C CA . GLU A 1 180 ? -13.275 8.294 8.283 1.00 88.75 180 GLU A CA 1
ATOM 1413 C C . GLU A 1 180 ? -14.687 7.841 7.925 1.00 88.75 180 GLU A C 1
ATOM 1415 O O . GLU A 1 180 ? -15.622 8.076 8.690 1.00 88.75 180 GLU A O 1
ATOM 1420 N N . ALA A 1 181 ? -14.849 7.179 6.783 1.00 83.00 181 ALA A N 1
ATOM 1421 C CA . ALA A 1 181 ? -16.127 6.611 6.388 1.00 83.00 181 ALA A CA 1
ATOM 1422 C C . ALA A 1 181 ? -16.460 5.320 7.155 1.00 83.00 181 ALA A C 1
ATOM 1424 O O . ALA A 1 181 ? -17.636 5.042 7.388 1.00 83.00 181 ALA A O 1
ATOM 1425 N N . GLY A 1 182 ? -15.449 4.529 7.531 1.00 78.31 182 GLY A N 1
ATOM 1426 C CA . GLY A 1 182 ? -15.637 3.265 8.244 1.00 78.31 182 GLY A CA 1
ATOM 1427 C C . GLY A 1 182 ? -15.953 3.446 9.718 1.00 78.31 182 GLY A C 1
ATOM 1428 O O . GLY A 1 182 ? -16.958 2.923 10.193 1.00 78.31 182 GLY A O 1
ATOM 1429 N N . ASP A 1 183 ? -15.122 4.202 10.433 1.00 79.62 183 ASP A N 1
ATOM 1430 C CA . ASP A 1 183 ? -15.294 4.432 11.866 1.00 79.62 183 ASP A CA 1
ATOM 1431 C C . ASP A 1 183 ? -14.858 5.852 12.248 1.00 79.62 183 ASP A C 1
ATOM 1433 O O . ASP A 1 183 ? -13.687 6.141 12.510 1.00 79.62 183 ASP A O 1
ATOM 1437 N N . GLN A 1 184 ? -15.842 6.751 12.304 1.00 84.25 184 GLN A N 1
ATOM 1438 C CA . GLN A 1 184 ? -15.631 8.156 12.645 1.00 84.25 184 GLN A CA 1
ATOM 1439 C C . GLN A 1 184 ? -15.094 8.359 14.064 1.00 84.25 184 GLN A C 1
ATOM 1441 O O . GLN A 1 184 ? -14.389 9.341 14.307 1.00 84.25 184 GLN A O 1
ATOM 1446 N N . ASP A 1 185 ? -15.431 7.488 15.012 1.00 83.69 185 ASP A N 1
ATOM 1447 C CA . ASP A 1 185 ? -14.991 7.655 16.396 1.00 83.69 185 ASP A CA 1
ATOM 1448 C C . ASP A 1 185 ? -13.543 7.200 16.555 1.00 83.69 185 ASP A C 1
ATOM 1450 O O . ASP A 1 185 ? -12.734 7.936 17.131 1.00 83.69 185 ASP A O 1
ATOM 1454 N N . THR A 1 186 ? -13.172 6.078 15.933 1.00 84.19 186 THR A N 1
ATOM 1455 C CA . THR A 1 186 ? -11.762 5.675 15.830 1.00 84.19 186 THR A CA 1
ATOM 1456 C C . THR A 1 186 ? -10.942 6.725 15.078 1.00 84.19 186 THR A C 1
ATOM 1458 O O . THR A 1 186 ? -9.871 7.116 15.548 1.00 84.19 186 THR A O 1
ATOM 1461 N N . ALA A 1 187 ? -11.461 7.275 13.976 1.00 90.19 187 ALA A N 1
ATOM 1462 C CA . ALA A 1 187 ? -10.813 8.358 13.235 1.00 90.19 187 ALA A CA 1
ATOM 1463 C C . ALA A 1 187 ? -10.530 9.594 14.115 1.00 90.19 187 ALA A C 1
ATOM 1465 O O . ALA A 1 187 ? -9.411 10.115 14.115 1.00 90.19 187 ALA A O 1
ATOM 1466 N N . LYS A 1 188 ? -11.505 10.041 14.924 1.00 91.31 188 LYS A N 1
ATOM 1467 C CA . LYS A 1 188 ? -11.323 11.162 15.871 1.00 91.31 188 LYS A CA 1
ATOM 1468 C C . LYS A 1 188 ? -10.248 10.863 16.915 1.00 91.31 188 LYS A C 1
ATOM 1470 O O . LYS A 1 188 ? -9.432 11.739 17.213 1.00 91.31 188 LYS A O 1
ATOM 1475 N N . VAL A 1 189 ? -10.247 9.652 17.476 1.00 89.94 189 VAL A N 1
ATOM 1476 C CA . VAL A 1 189 ? -9.262 9.235 18.488 1.00 89.94 189 VAL A CA 1
ATOM 1477 C C . VAL A 1 189 ? -7.858 9.200 17.893 1.00 89.94 189 VAL A C 1
ATOM 1479 O O . VAL A 1 189 ? -6.945 9.784 18.478 1.00 89.94 189 VAL A O 1
ATOM 1482 N N . LEU A 1 190 ? -7.692 8.591 16.715 1.00 91.75 190 LEU A N 1
ATOM 1483 C CA . LEU A 1 190 ? -6.409 8.536 16.011 1.00 91.75 190 LEU A CA 1
ATOM 1484 C C . LEU A 1 190 ? -5.907 9.935 15.656 1.00 91.75 190 LEU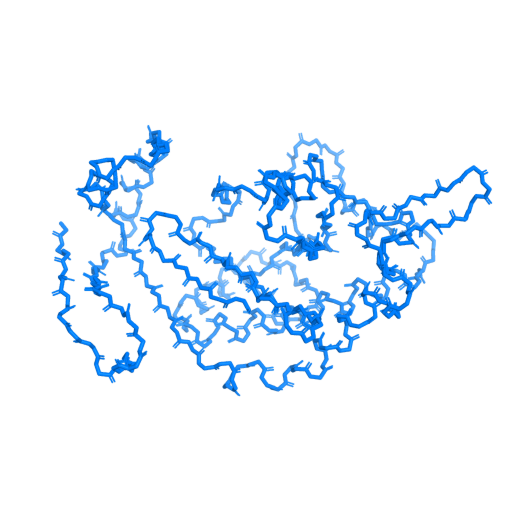 A C 1
ATOM 1486 O O . LEU A 1 190 ? -4.741 10.241 15.891 1.00 91.75 190 LEU A O 1
ATOM 1490 N N . ARG A 1 191 ? -6.786 10.825 15.181 1.00 94.81 191 ARG A N 1
ATOM 1491 C CA . ARG A 1 191 ? -6.417 12.216 14.888 1.00 94.81 191 ARG A CA 1
ATOM 1492 C C . ARG A 1 191 ? -5.909 12.940 16.134 1.00 94.81 191 ARG A C 1
ATOM 1494 O O . ARG A 1 191 ? -4.821 13.508 16.103 1.00 94.81 191 ARG A O 1
ATOM 1501 N N . ARG A 1 192 ? -6.648 12.852 17.246 1.00 91.69 192 ARG A N 1
ATOM 1502 C CA . ARG A 1 192 ? -6.246 13.462 18.523 1.00 91.69 192 ARG A CA 1
ATOM 1503 C C . ARG A 1 192 ? -4.919 12.901 19.026 1.00 91.69 192 ARG A C 1
ATOM 1505 O O . ARG A 1 192 ? -4.069 13.665 19.469 1.00 91.69 192 ARG A O 1
ATOM 1512 N N . GLN A 1 193 ? -4.740 11.584 18.966 1.00 91.38 193 GLN A N 1
ATOM 1513 C CA . GLN A 1 193 ? -3.492 10.940 19.367 1.00 91.38 193 GLN A CA 1
ATOM 1514 C C . GLN A 1 193 ? -2.325 11.452 18.523 1.00 91.38 193 GLN A C 1
ATOM 1516 O O . GLN A 1 193 ? -1.299 11.833 19.083 1.00 91.38 193 GLN A O 1
ATOM 1521 N N . ALA A 1 194 ? -2.508 11.526 17.208 1.00 91.56 194 ALA A N 1
ATOM 1522 C CA . ALA A 1 194 ? -1.502 12.019 16.288 1.00 91.56 194 ALA A CA 1
ATOM 1523 C C . ALA A 1 194 ? -1.126 13.487 16.562 1.00 91.56 194 ALA A C 1
ATOM 1525 O O . ALA A 1 194 ? 0.053 13.825 16.494 1.00 91.56 194 ALA A O 1
ATOM 1526 N N . ASP A 1 195 ? -2.092 14.334 16.928 1.00 91.31 195 ASP A N 1
ATOM 1527 C CA . ASP A 1 195 ? -1.839 15.724 17.334 1.00 91.31 195 ASP A CA 1
ATOM 1528 C C . ASP A 1 195 ? -1.081 15.793 18.670 1.00 91.31 195 ASP A C 1
ATOM 1530 O O . ASP A 1 195 ? -0.116 16.543 18.799 1.00 91.31 195 ASP A O 1
ATOM 1534 N N . CYS A 1 196 ? -1.446 14.959 19.650 1.00 90.94 196 CYS A N 1
ATOM 1535 C CA . CYS A 1 196 ? -0.766 14.907 20.948 1.00 90.94 196 CYS A CA 1
ATOM 1536 C C . CYS A 1 196 ? 0.708 14.491 20.845 1.00 90.94 196 CYS A C 1
ATOM 1538 O O . CYS A 1 196 ? 1.520 14.947 21.647 1.00 90.94 196 CYS A O 1
ATOM 1540 N N . ILE A 1 197 ? 1.055 13.623 19.888 1.00 86.38 197 ILE A N 1
ATOM 1541 C CA . ILE A 1 197 ? 2.435 13.149 19.700 1.00 86.38 197 ILE A CA 1
ATOM 1542 C C . ILE A 1 197 ? 3.184 13.883 18.585 1.00 86.38 197 ILE A C 1
ATOM 1544 O O . ILE A 1 197 ? 4.308 13.500 18.267 1.00 86.38 197 ILE A O 1
ATOM 1548 N N . ASN A 1 198 ? 2.575 14.910 17.980 1.00 88.81 198 ASN A N 1
ATOM 1549 C CA . ASN A 1 198 ? 3.104 15.599 16.801 1.00 88.81 198 ASN A CA 1
ATOM 1550 C C . ASN A 1 198 ? 3.521 14.622 15.686 1.00 88.81 198 ASN A C 1
ATOM 1552 O O . ASN A 1 198 ? 4.613 14.725 15.125 1.00 88.81 198 ASN A O 1
ATOM 1556 N N . LEU A 1 199 ? 2.664 13.637 15.391 1.00 86.38 199 LEU A N 1
ATOM 1557 C CA . LEU A 1 199 ? 2.961 12.590 14.418 1.00 86.38 199 LEU A CA 1
ATOM 1558 C C . LEU A 1 199 ? 3.243 13.216 13.041 1.00 86.38 199 LEU A C 1
ATOM 1560 O O . LEU A 1 199 ? 2.336 13.843 12.475 1.00 86.38 199 LEU A O 1
ATOM 1564 N N . PRO A 1 200 ? 4.438 13.011 12.451 1.00 88.19 200 PRO A N 1
ATOM 1565 C CA . PRO A 1 200 ? 4.736 13.584 11.149 1.00 88.19 200 PRO A CA 1
ATOM 1566 C C . PRO A 1 200 ? 3.821 12.994 10.071 1.00 88.19 200 PRO A C 1
ATOM 1568 O O . PRO A 1 200 ? 3.634 11.777 9.976 1.00 88.19 200 PRO A O 1
ATOM 1571 N N . ARG A 1 201 ? 3.244 13.882 9.257 1.00 89.31 201 ARG A N 1
ATOM 1572 C CA . ARG A 1 201 ? 2.268 13.546 8.215 1.00 89.31 201 ARG A CA 1
ATOM 1573 C C . ARG A 1 201 ? 2.991 13.050 6.965 1.00 89.31 201 ARG A C 1
ATOM 1575 O O . ARG A 1 201 ? 3.780 13.783 6.373 1.00 89.31 201 ARG A O 1
ATOM 1582 N N . LEU A 1 202 ? 2.721 11.812 6.555 1.00 87.38 202 LEU A N 1
ATOM 1583 C CA . LEU A 1 202 ? 3.357 11.198 5.388 1.00 87.38 202 LEU A CA 1
ATOM 1584 C C . LEU A 1 202 ? 2.460 11.309 4.146 1.00 87.38 202 LEU A C 1
ATOM 1586 O O . LEU A 1 202 ? 1.310 10.875 4.176 1.00 87.38 202 LEU A O 1
ATOM 1590 N N . GLY A 1 203 ? 2.989 11.856 3.046 1.00 87.50 203 GLY A N 1
ATOM 1591 C CA . GLY A 1 203 ? 2.345 11.889 1.719 1.00 87.50 203 GLY A CA 1
ATOM 1592 C C . GLY A 1 203 ? 1.191 12.889 1.565 1.00 87.50 203 GLY A C 1
ATOM 1593 O O . GLY A 1 203 ? 1.090 13.562 0.543 1.00 87.50 203 GLY A O 1
ATOM 1594 N N . TYR A 1 204 ? 0.354 13.030 2.590 1.00 91.81 204 TYR A N 1
ATOM 1595 C CA . TYR A 1 204 ? -0.796 13.928 2.630 1.00 91.81 204 TYR A CA 1
ATOM 1596 C C . TYR A 1 204 ? -0.855 14.634 3.988 1.00 91.81 204 TYR A C 1
ATOM 1598 O O . TYR A 1 204 ? -0.713 13.995 5.026 1.00 91.81 204 TYR A O 1
ATOM 1606 N N . ALA A 1 205 ? -1.091 15.950 4.001 1.00 92.31 205 ALA A N 1
ATOM 1607 C CA . ALA A 1 205 ? -1.138 16.736 5.239 1.00 92.31 205 ALA A CA 1
ATOM 1608 C C . ALA A 1 205 ? -2.227 16.253 6.218 1.00 92.31 205 ALA A C 1
ATOM 1610 O O . ALA A 1 205 ? -2.053 16.345 7.431 1.00 92.31 205 ALA A O 1
ATOM 1611 N N . GLY A 1 206 ? -3.325 15.691 5.700 1.00 93.81 206 GLY A N 1
ATOM 1612 C CA . GLY A 1 206 ? -4.380 15.079 6.507 1.00 93.81 206 GLY A CA 1
ATOM 1613 C C . GLY A 1 206 ? -4.100 13.633 6.932 1.00 93.81 206 GLY A C 1
ATOM 1614 O O . GLY A 1 206 ? -4.961 13.026 7.555 1.00 93.81 206 GLY A O 1
ATOM 1615 N N . ASN A 1 207 ? -2.933 13.055 6.619 1.00 95.00 207 ASN A N 1
ATOM 1616 C CA . ASN A 1 207 ? -2.599 11.686 7.011 1.00 95.00 207 ASN A CA 1
ATOM 1617 C C . ASN A 1 207 ? -2.189 11.597 8.486 1.00 95.00 207 ASN A C 1
ATOM 1619 O O . ASN A 1 207 ? -1.005 11.671 8.823 1.00 95.00 207 ASN A O 1
ATOM 1623 N N . TYR A 1 208 ? -3.177 11.426 9.361 1.00 94.38 208 TYR A N 1
ATOM 1624 C CA . TYR A 1 208 ? -2.964 11.276 10.799 1.00 94.38 208 TYR A CA 1
ATOM 1625 C C . TYR A 1 208 ? -2.879 9.829 11.291 1.00 94.38 208 TYR A C 1
ATOM 1627 O O . TYR A 1 208 ? -2.616 9.628 12.472 1.00 94.38 208 TYR A O 1
ATOM 1635 N N . ALA A 1 209 ? -3.092 8.834 10.426 1.00 93.12 209 ALA A N 1
ATOM 1636 C CA . ALA A 1 209 ? -3.257 7.441 10.848 1.00 93.12 209 ALA A CA 1
ATOM 1637 C C . ALA A 1 209 ? -2.217 6.473 10.268 1.00 93.12 209 ALA A C 1
ATOM 1639 O O . ALA A 1 209 ? -1.945 5.449 10.889 1.00 93.12 209 ALA A O 1
ATOM 1640 N N . PHE A 1 210 ? -1.615 6.783 9.113 1.00 92.56 210 PHE A N 1
ATOM 1641 C CA . PHE A 1 210 ? -0.773 5.840 8.370 1.00 92.56 210 PHE A CA 1
ATOM 1642 C C . PHE A 1 210 ? 0.677 6.330 8.305 1.00 92.56 210 PHE A C 1
ATOM 1644 O O . PHE A 1 210 ? 1.093 6.931 7.309 1.00 92.56 210 PHE A O 1
ATOM 1651 N N . PRO A 1 211 ? 1.470 6.101 9.366 1.00 89.69 211 PRO A N 1
ATOM 1652 C CA . PRO A 1 211 ? 2.861 6.530 9.418 1.00 89.69 211 PRO A CA 1
ATOM 1653 C C . PRO A 1 211 ? 3.777 5.694 8.526 1.00 89.69 211 PRO A C 1
ATOM 1655 O O . PRO A 1 211 ? 4.890 6.119 8.248 1.00 89.69 211 PRO A O 1
ATOM 1658 N N . THR A 1 212 ? 3.339 4.512 8.091 1.00 89.81 212 THR A N 1
ATOM 1659 C CA . THR A 1 212 ? 4.074 3.629 7.182 1.00 89.81 212 THR A CA 1
ATOM 1660 C C . THR A 1 212 ? 3.167 3.219 6.036 1.00 89.81 212 THR A C 1
ATOM 1662 O O . THR A 1 212 ? 2.001 2.901 6.251 1.00 89.81 212 THR A O 1
ATOM 1665 N N . MET A 1 213 ? 3.709 3.218 4.820 1.00 91.31 213 MET A N 1
ATOM 1666 C CA . MET A 1 213 ? 2.997 2.781 3.621 1.00 91.31 213 MET A CA 1
ATOM 1667 C C . MET A 1 213 ? 3.903 1.873 2.791 1.00 91.31 213 MET A C 1
ATOM 1669 O O . MET A 1 213 ? 5.092 2.161 2.615 1.00 91.31 213 MET A O 1
ATOM 1673 N N . GLN A 1 214 ? 3.342 0.782 2.274 1.00 92.69 214 GLN A N 1
ATOM 1674 C CA . GLN A 1 214 ? 4.055 -0.235 1.503 1.00 92.69 214 GLN A CA 1
ATOM 1675 C C . GLN A 1 214 ? 3.320 -0.504 0.187 1.00 92.69 214 GLN A C 1
ATOM 1677 O O . GLN A 1 214 ? 2.095 -0.579 0.159 1.00 92.69 214 GLN A O 1
ATOM 1682 N N . LEU A 1 215 ? 4.079 -0.649 -0.896 1.00 94.25 215 LEU A N 1
ATOM 1683 C CA . LEU A 1 215 ? 3.604 -1.120 -2.192 1.00 94.25 215 LEU A CA 1
ATOM 1684 C C . LEU A 1 215 ? 3.953 -2.601 -2.331 1.00 94.25 215 LEU A C 1
ATOM 1686 O O . LEU A 1 215 ? 5.128 -2.961 -2.267 1.00 94.25 215 LEU A O 1
ATOM 1690 N N . ASN A 1 216 ? 2.946 -3.434 -2.569 1.00 94.31 216 ASN A N 1
ATOM 1691 C CA . ASN A 1 216 ? 3.122 -4.851 -2.872 1.00 94.31 216 ASN A CA 1
ATOM 1692 C C . ASN A 1 216 ? 2.719 -5.098 -4.320 1.00 94.31 216 ASN A C 1
ATOM 1694 O O . ASN A 1 216 ? 1.638 -4.682 -4.736 1.00 94.31 216 ASN A O 1
ATOM 1698 N N . VAL A 1 217 ? 3.577 -5.782 -5.071 1.00 93.25 217 VAL A N 1
ATOM 1699 C CA . VAL A 1 217 ? 3.336 -6.109 -6.478 1.00 93.25 217 VAL A CA 1
ATOM 1700 C C . VAL A 1 217 ? 3.307 -7.621 -6.628 1.00 93.25 217 VAL A C 1
ATOM 1702 O O . VAL A 1 217 ? 4.252 -8.306 -6.241 1.00 93.25 217 VAL A O 1
ATOM 1705 N N . ALA A 1 218 ? 2.221 -8.133 -7.195 1.00 90.00 218 ALA A N 1
ATOM 1706 C CA . ALA A 1 218 ? 2.066 -9.541 -7.525 1.00 90.00 218 ALA A CA 1
ATOM 1707 C C . ALA A 1 218 ? 1.677 -9.673 -8.998 1.00 90.00 218 ALA A C 1
ATOM 1709 O O . ALA A 1 218 ? 0.837 -8.913 -9.490 1.00 90.00 218 ALA A O 1
ATOM 1710 N N . ALA A 1 219 ? 2.293 -10.621 -9.698 1.00 87.62 219 ALA A N 1
ATOM 1711 C CA . ALA A 1 219 ? 1.936 -10.936 -11.073 1.00 87.62 219 ALA A CA 1
ATOM 1712 C C . ALA A 1 219 ? 0.778 -11.939 -11.122 1.00 87.62 219 ALA A C 1
ATOM 1714 O O . ALA A 1 219 ? 0.676 -12.843 -10.291 1.00 87.62 219 ALA A O 1
ATOM 1715 N N . THR A 1 220 ? -0.075 -11.827 -12.141 1.00 83.25 220 THR A N 1
ATOM 1716 C CA . THR A 1 220 ? -1.095 -12.842 -12.420 1.00 83.25 220 THR A CA 1
ATOM 1717 C C . THR A 1 220 ? -0.435 -14.196 -12.681 1.00 83.25 220 THR A C 1
ATOM 1719 O O . THR A 1 220 ? 0.510 -14.303 -13.461 1.00 83.25 220 THR A O 1
ATOM 1722 N N . GLN A 1 221 ? -0.965 -15.246 -12.056 1.00 78.25 221 GLN A N 1
ATOM 1723 C CA . GLN A 1 221 ? -0.487 -16.619 -12.208 1.00 78.25 221 GLN A CA 1
ATOM 1724 C C . GLN A 1 221 ? -1.573 -17.497 -12.836 1.00 78.25 221 GLN A C 1
ATOM 1726 O O . GLN A 1 221 ? -2.768 -17.253 -12.670 1.00 78.25 221 GLN A O 1
ATOM 1731 N N . LYS A 1 222 ? -1.170 -18.562 -13.538 1.00 77.19 222 LYS A N 1
ATOM 1732 C CA . LYS A 1 222 ? -2.115 -19.579 -14.023 1.00 77.19 222 LYS A CA 1
ATOM 1733 C C . LYS A 1 222 ? -2.697 -20.343 -12.830 1.00 77.19 222 LYS A C 1
ATOM 1735 O O . LYS A 1 222 ? -1.933 -20.834 -12.003 1.00 77.19 222 LYS A O 1
ATOM 1740 N N . GLY A 1 223 ? -4.019 -20.532 -12.792 1.00 65.81 223 GLY A N 1
ATOM 1741 C CA . GLY A 1 223 ? -4.717 -21.201 -11.680 1.00 65.81 223 GLY A CA 1
ATOM 1742 C C . GLY A 1 223 ? -4.228 -22.624 -11.362 1.00 65.81 223 GLY A C 1
ATOM 1743 O O . GLY A 1 223 ? -4.314 -23.064 -10.221 1.00 65.81 223 GLY A O 1
ATOM 1744 N N . ASN A 1 224 ? -3.638 -23.316 -12.344 1.00 61.16 224 ASN A N 1
ATOM 1745 C CA . ASN A 1 224 ? -3.131 -24.688 -12.208 1.00 61.16 224 ASN A CA 1
ATOM 1746 C C . ASN A 1 224 ? -1.616 -24.740 -11.929 1.00 61.16 224 ASN A C 1
ATOM 1748 O O . ASN A 1 224 ? -1.037 -25.822 -11.839 1.00 61.16 224 ASN A O 1
ATOM 1752 N N . GLY A 1 225 ? -0.949 -23.585 -11.831 1.00 54.69 225 GLY A N 1
ATOM 1753 C CA . GLY A 1 225 ? 0.457 -23.483 -11.447 1.00 54.69 225 GLY A CA 1
ATOM 1754 C C . GLY A 1 225 ? 0.589 -23.737 -9.950 1.00 54.69 225 GLY A C 1
ATOM 1755 O O . GLY A 1 225 ? 0.730 -22.788 -9.186 1.00 54.69 225 GLY A O 1
ATOM 1756 N N . GLY A 1 226 ? 0.479 -25.007 -9.546 1.00 44.53 226 GLY A N 1
ATOM 1757 C CA . GLY A 1 226 ? 0.238 -25.516 -8.186 1.00 44.53 226 GLY A CA 1
ATOM 1758 C C . GLY A 1 226 ? 1.162 -25.083 -7.034 1.00 44.53 226 GLY A C 1
ATOM 1759 O O . GLY A 1 226 ? 1.137 -25.717 -5.985 1.00 44.53 226 GLY A O 1
ATOM 1760 N N . SER A 1 227 ? 1.963 -24.02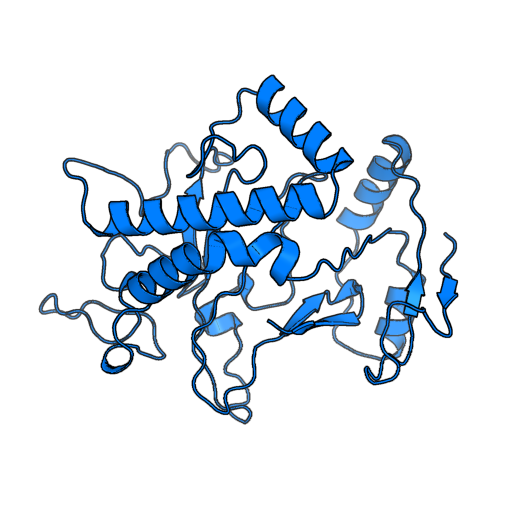9 -7.166 1.00 41.47 227 SER A N 1
ATOM 1761 C CA . SER A 1 227 ? 2.767 -23.435 -6.091 1.00 41.47 227 SER A CA 1
ATOM 1762 C C . SER A 1 227 ? 3.364 -22.066 -6.453 1.00 41.47 227 SER A C 1
ATOM 1764 O O . SER A 1 227 ? 4.370 -21.661 -5.866 1.00 41.47 227 SER A O 1
ATOM 1766 N N . GLY A 1 228 ? 2.740 -21.295 -7.352 1.00 51.25 228 GLY A N 1
ATOM 1767 C CA . GLY A 1 228 ? 3.032 -19.863 -7.507 1.00 51.25 228 GLY A CA 1
ATOM 1768 C C . GLY A 1 228 ? 2.518 -19.068 -6.304 1.00 51.25 228 GLY A C 1
ATOM 1769 O O . GLY A 1 228 ? 1.691 -18.178 -6.449 1.00 51.25 228 GLY A O 1
ATOM 1770 N N . SER A 1 229 ? 2.896 -19.465 -5.087 1.00 64.38 229 SER A N 1
ATOM 1771 C CA . SER A 1 229 ? 2.396 -18.845 -3.868 1.00 64.38 229 SER A CA 1
ATOM 1772 C C . SER A 1 229 ? 2.819 -17.384 -3.863 1.00 64.38 229 SER A C 1
ATOM 1774 O O . SER A 1 229 ? 4.000 -17.107 -4.079 1.00 64.38 229 SER A O 1
ATOM 1776 N N . LEU A 1 230 ? 1.896 -16.483 -3.521 1.00 80.50 230 LEU A N 1
ATOM 1777 C CA . LEU A 1 230 ? 2.186 -15.086 -3.177 1.00 80.50 230 LEU A CA 1
ATOM 1778 C C . LEU A 1 230 ? 3.422 -14.960 -2.269 1.00 80.50 230 LEU A C 1
ATOM 1780 O O . LEU A 1 230 ? 4.116 -13.958 -2.324 1.00 80.50 230 LEU A O 1
ATOM 1784 N N . LYS A 1 231 ? 3.764 -15.995 -1.490 1.00 84.06 231 LYS A N 1
ATOM 1785 C CA . LYS A 1 231 ? 5.022 -16.118 -0.740 1.00 84.06 231 LYS A CA 1
ATOM 1786 C C . LYS A 1 231 ? 6.300 -15.891 -1.564 1.00 84.06 231 LYS A C 1
ATOM 1788 O O . LYS A 1 231 ? 7.260 -15.358 -1.025 1.00 84.06 231 LYS A O 1
ATOM 1793 N N . ASN A 1 232 ? 6.371 -16.310 -2.825 1.00 83.50 232 ASN A N 1
ATOM 1794 C CA . ASN A 1 232 ? 7.599 -16.169 -3.618 1.00 83.50 232 ASN A CA 1
ATOM 1795 C C . ASN A 1 232 ? 7.836 -14.707 -4.021 1.00 83.50 232 ASN A C 1
ATOM 1797 O O . ASN A 1 232 ? 8.973 -14.242 -4.014 1.00 83.50 232 ASN A O 1
ATOM 1801 N N . GLU A 1 233 ? 6.764 -13.973 -4.322 1.00 86.69 233 GLU A N 1
ATOM 1802 C CA . GLU A 1 233 ? 6.838 -12.551 -4.667 1.00 86.69 233 GLU A CA 1
ATOM 1803 C C . GLU A 1 233 ? 6.858 -11.669 -3.412 1.00 86.69 233 GLU A C 1
ATOM 1805 O O . GLU A 1 233 ? 7.690 -10.771 -3.284 1.00 86.69 233 GLU A O 1
ATOM 1810 N N . LEU A 1 234 ? 5.985 -11.960 -2.448 1.00 89.88 234 LEU A N 1
ATOM 1811 C CA . LEU A 1 234 ? 5.707 -11.119 -1.283 1.00 89.88 234 LEU A CA 1
ATOM 1812 C C . LEU A 1 234 ? 6.304 -11.651 0.029 1.00 89.88 234 LEU A C 1
ATOM 1814 O O . LEU A 1 234 ? 6.144 -11.035 1.080 1.00 89.88 234 LEU A O 1
ATOM 1818 N N . GLY A 1 235 ? 6.992 -12.791 0.022 1.00 89.06 235 GLY A N 1
ATOM 1819 C CA . GLY A 1 235 ? 7.611 -13.342 1.226 1.00 89.06 235 GLY A CA 1
ATOM 1820 C C . GLY A 1 235 ? 6.600 -13.665 2.327 1.00 89.06 235 GLY A C 1
ATOM 1821 O O . GLY A 1 235 ? 5.563 -14.287 2.096 1.00 89.06 235 GLY A O 1
ATOM 1822 N N . GLY A 1 236 ? 6.898 -13.205 3.545 1.00 86.56 236 GLY A N 1
ATOM 1823 C CA . GLY A 1 236 ? 5.986 -13.292 4.690 1.00 86.56 236 GLY A CA 1
ATOM 1824 C C . GLY A 1 236 ? 4.652 -12.565 4.478 1.00 86.56 236 GLY A C 1
ATOM 1825 O O . GLY A 1 236 ? 3.643 -12.999 5.021 1.00 86.56 236 GLY A O 1
ATOM 1826 N N . PHE A 1 237 ? 4.619 -11.530 3.630 1.00 86.12 237 PHE A N 1
ATOM 1827 C CA . PHE A 1 237 ? 3.394 -10.787 3.321 1.00 86.12 237 PHE A CA 1
ATOM 1828 C C . PHE A 1 237 ? 2.437 -11.566 2.405 1.00 86.12 237 PHE A C 1
ATOM 1830 O O . PHE A 1 237 ? 1.261 -11.233 2.306 1.00 86.12 237 PHE A O 1
ATOM 1837 N N . GLY A 1 238 ? 2.930 -12.613 1.735 1.00 83.69 238 GLY A N 1
ATOM 1838 C CA . GLY A 1 238 ? 2.150 -13.465 0.834 1.00 83.69 238 GLY A CA 1
ATOM 1839 C C . GLY A 1 238 ? 1.584 -14.731 1.479 1.00 83.69 238 GLY A C 1
ATOM 1840 O O . GLY A 1 238 ? 1.101 -15.614 0.771 1.00 83.69 238 GLY A O 1
ATOM 1841 N N . ILE A 1 239 ? 1.693 -14.864 2.802 1.00 81.62 239 ILE A N 1
ATOM 1842 C CA . ILE A 1 239 ? 1.164 -15.991 3.584 1.00 81.62 239 ILE A CA 1
ATOM 1843 C C . ILE A 1 239 ? 0.282 -15.471 4.724 1.00 81.62 239 ILE A C 1
ATOM 1845 O O . ILE A 1 239 ? 0.366 -14.290 5.051 1.00 81.62 239 ILE A O 1
ATOM 1849 N N . PRO A 1 240 ? -0.541 -16.317 5.369 1.00 80.94 240 PRO A N 1
ATOM 1850 C CA . PRO A 1 240 ? -1.282 -15.907 6.559 1.00 80.94 240 PRO A CA 1
ATOM 1851 C C . PRO A 1 240 ? -0.345 -15.366 7.649 1.00 80.94 240 PRO A C 1
ATOM 1853 O O . PRO A 1 240 ? 0.561 -16.077 8.093 1.00 80.94 240 PRO A O 1
ATOM 1856 N N . HIS A 1 241 ? -0.562 -14.121 8.069 1.00 79.06 241 HIS A N 1
ATOM 1857 C CA . HIS A 1 241 ? 0.195 -13.450 9.126 1.00 79.06 241 HIS A CA 1
ATOM 1858 C C . HIS A 1 241 ? -0.670 -12.394 9.826 1.00 79.06 241 HIS A C 1
ATOM 1860 O O . HIS A 1 241 ? -1.764 -12.071 9.370 1.00 79.06 241 HIS A O 1
ATOM 1866 N N . ALA A 1 242 ? -0.159 -11.884 10.945 1.00 79.69 242 ALA A N 1
ATOM 1867 C CA . ALA A 1 242 ? -0.672 -10.697 11.615 1.00 79.69 242 ALA A CA 1
ATOM 1868 C C . ALA A 1 242 ? 0.404 -9.607 11.578 1.00 79.69 242 ALA A C 1
ATOM 1870 O O . ALA A 1 242 ? 1.595 -9.916 11.720 1.00 79.69 242 ALA A O 1
ATOM 1871 N N . ASP A 1 243 ? -0.009 -8.350 11.453 1.00 78.69 243 ASP A N 1
ATOM 1872 C CA . ASP A 1 243 ? 0.888 -7.195 11.477 1.00 78.69 243 ASP A CA 1
ATOM 1873 C C . ASP A 1 243 ? 1.306 -6.867 12.916 1.00 78.69 243 ASP A C 1
ATOM 1875 O O . ASP A 1 243 ? 0.785 -5.984 13.588 1.00 78.69 243 ASP A O 1
ATOM 1879 N N . GLN A 1 244 ? 2.275 -7.627 13.430 1.00 75.56 244 GLN A N 1
ATOM 1880 C CA . GLN A 1 244 ? 2.679 -7.586 14.845 1.00 75.56 244 GLN A CA 1
ATOM 1881 C C . GLN A 1 244 ? 3.318 -6.263 15.296 1.00 75.56 244 GLN A C 1
ATOM 1883 O O . GLN A 1 244 ? 3.541 -6.079 16.492 1.00 75.56 244 GLN A O 1
ATOM 1888 N N . ASN A 1 245 ? 3.669 -5.379 14.360 1.00 77.00 245 ASN A N 1
ATOM 1889 C CA . ASN A 1 245 ? 4.271 -4.081 14.670 1.00 77.00 245 ASN A CA 1
ATOM 1890 C C . ASN A 1 245 ? 3.257 -2.932 14.610 1.00 77.00 245 ASN A C 1
ATOM 1892 O O . ASN A 1 245 ? 3.639 -1.793 14.889 1.00 77.00 245 ASN A O 1
ATOM 1896 N N . ASP A 1 246 ? 2.000 -3.215 14.264 1.00 76.69 246 ASP A N 1
ATOM 1897 C CA . ASP A 1 246 ? 0.953 -2.206 14.269 1.00 76.69 246 ASP A CA 1
ATOM 1898 C C . ASP A 1 246 ? 0.569 -1.849 15.709 1.00 76.69 246 ASP A C 1
ATOM 1900 O O . ASP A 1 246 ? 0.663 -2.648 16.648 1.00 76.69 246 ASP A O 1
ATOM 1904 N N . SER A 1 247 ? 0.152 -0.597 15.894 1.00 76.00 247 SER A N 1
ATOM 1905 C CA . SER A 1 247 ? -0.405 -0.140 17.165 1.00 76.00 247 SER A CA 1
ATOM 1906 C C . SER A 1 247 ? -1.623 -1.003 17.531 1.00 76.00 247 SER A C 1
ATOM 1908 O O . SER A 1 247 ? -2.461 -1.233 16.662 1.00 76.00 247 SER A O 1
ATOM 1910 N N . PRO A 1 248 ? -1.811 -1.412 18.802 1.00 67.44 248 PRO A N 1
ATOM 1911 C CA . PRO A 1 248 ? -2.997 -2.163 19.231 1.00 67.44 248 PRO A CA 1
ATOM 1912 C C . PRO A 1 248 ? -4.348 -1.482 18.950 1.00 67.44 248 PRO A C 1
ATOM 1914 O O . PRO A 1 248 ? -5.376 -2.152 18.995 1.00 67.44 248 PRO A O 1
ATOM 1917 N N . GLY A 1 249 ? -4.356 -0.167 18.705 1.00 72.38 249 GLY A N 1
ATOM 1918 C CA . GLY A 1 249 ? -5.530 0.592 18.252 1.00 72.38 249 GLY A CA 1
ATOM 1919 C C . GLY A 1 249 ? -5.362 1.208 16.860 1.00 72.38 249 GLY A C 1
ATOM 1920 O O . GLY A 1 249 ? -6.185 2.019 16.449 1.00 72.38 249 GLY A O 1
ATOM 1921 N N . GLY A 1 250 ? -4.271 0.881 16.165 1.00 76.38 250 GLY A N 1
ATOM 1922 C CA . GLY A 1 250 ? -4.058 1.260 14.777 1.00 76.38 250 GLY A CA 1
ATOM 1923 C C . GLY A 1 250 ? -4.906 0.397 13.852 1.00 76.38 250 GLY A C 1
ATOM 1924 O O . GLY A 1 250 ? -5.231 -0.745 14.169 1.00 76.38 250 GLY A O 1
ATOM 1925 N N . LEU A 1 251 ? -5.261 0.960 12.703 1.00 83.56 251 LEU A N 1
ATOM 1926 C CA . LEU A 1 251 ? -5.967 0.247 11.649 1.00 83.56 251 LEU A CA 1
ATOM 1927 C C . LEU A 1 251 ? -5.068 0.145 10.422 1.00 83.56 251 L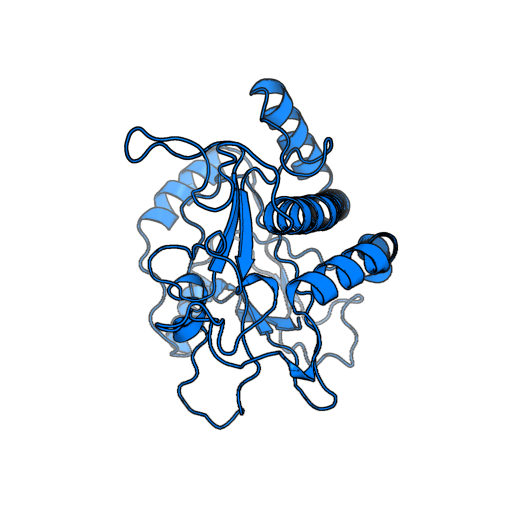EU A C 1
ATOM 1929 O O . LEU A 1 251 ? -4.403 1.112 10.048 1.00 83.56 251 LEU A O 1
ATOM 1933 N N . THR A 1 252 ? -5.092 -1.015 9.780 1.00 85.00 252 THR A N 1
ATOM 1934 C CA . THR A 1 252 ? -4.439 -1.248 8.493 1.00 85.00 252 THR A CA 1
ATOM 1935 C C . THR A 1 252 ? -5.453 -0.994 7.384 1.00 85.00 252 THR A C 1
ATOM 1937 O O . THR A 1 252 ? -6.556 -1.542 7.407 1.00 85.00 252 THR A O 1
ATOM 1940 N N . VAL A 1 253 ? -5.085 -0.186 6.389 1.00 87.31 253 VAL A N 1
ATOM 1941 C CA . VAL A 1 253 ? -5.862 -0.052 5.151 1.00 87.31 253 VAL A CA 1
ATOM 1942 C C . VAL A 1 253 ? -5.090 -0.714 4.020 1.00 87.31 253 VAL A C 1
ATOM 1944 O O . VAL A 1 253 ? -3.946 -0.356 3.745 1.00 87.31 253 VAL A O 1
ATOM 1947 N N . VAL A 1 254 ? -5.736 -1.670 3.355 1.00 87.25 254 VAL A N 1
ATOM 1948 C CA . VAL A 1 254 ? -5.215 -2.332 2.157 1.00 87.25 254 VAL A CA 1
ATOM 1949 C C . VAL A 1 254 ? -5.994 -1.819 0.956 1.00 87.25 254 VAL A C 1
ATOM 1951 O O . VAL A 1 254 ? -7.218 -1.904 0.924 1.00 87.25 254 VAL A O 1
ATOM 1954 N N . ILE A 1 255 ? -5.277 -1.287 -0.033 1.00 87.94 255 ILE A N 1
ATOM 1955 C CA . ILE A 1 255 ? -5.860 -0.796 -1.281 1.00 87.94 255 ILE A CA 1
ATOM 1956 C C . ILE A 1 255 ? -5.399 -1.723 -2.400 1.00 87.94 255 ILE A C 1
ATOM 1958 O O . ILE A 1 255 ? -4.213 -1.755 -2.731 1.00 87.94 255 ILE A O 1
ATOM 1962 N N . ALA A 1 256 ? -6.334 -2.463 -2.989 1.00 87.56 256 ALA A N 1
ATOM 1963 C CA . ALA A 1 256 ? -6.095 -3.171 -4.235 1.00 87.56 256 ALA A CA 1
ATOM 1964 C C . ALA A 1 256 ? -6.454 -2.242 -5.399 1.00 87.56 256 ALA A C 1
ATOM 1966 O O . ALA A 1 256 ? -7.595 -1.812 -5.533 1.00 87.56 256 ALA A O 1
ATOM 1967 N N . ASN A 1 257 ? -5.463 -1.898 -6.219 1.00 88.62 257 ASN A N 1
ATOM 1968 C CA . ASN A 1 257 ? -5.676 -1.154 -7.457 1.00 88.62 257 ASN A CA 1
ATOM 1969 C C . ASN A 1 257 ? -4.989 -1.896 -8.606 1.00 88.62 257 ASN A C 1
ATOM 1971 O O . ASN A 1 257 ? -3.947 -1.475 -9.110 1.00 88.62 257 ASN A O 1
ATOM 1975 N N . SER A 1 258 ? -5.519 -3.071 -8.933 1.00 88.38 258 SER A N 1
ATOM 1976 C CA . SER A 1 258 ? -4.956 -3.968 -9.941 1.00 88.38 258 SER A CA 1
ATOM 1977 C C . SER A 1 258 ? -5.386 -3.566 -11.353 1.00 88.38 258 SER A C 1
ATOM 1979 O O . SER A 1 258 ? -6.532 -3.194 -11.576 1.00 88.38 258 SER A O 1
ATOM 1981 N N . ASP A 1 259 ? -4.470 -3.685 -12.317 1.00 90.00 259 ASP A N 1
ATOM 1982 C CA . ASP A 1 259 ? -4.775 -3.596 -13.750 1.00 90.00 259 ASP A CA 1
ATOM 1983 C C . ASP A 1 259 ? -4.834 -5.019 -14.322 1.00 90.00 259 ASP A C 1
ATOM 1985 O O . ASP A 1 259 ? -3.801 -5.635 -14.599 1.00 90.00 259 ASP A O 1
ATOM 1989 N N . LEU A 1 260 ? -6.044 -5.582 -14.380 1.00 86.69 260 LEU A N 1
ATOM 1990 C CA . LEU A 1 260 ? -6.284 -6.971 -14.768 1.00 86.69 260 LEU A CA 1
ATOM 1991 C C . LEU A 1 260 ? -6.731 -7.055 -16.227 1.00 86.69 260 LEU A C 1
ATOM 1993 O O . LEU A 1 260 ? -7.638 -6.348 -16.664 1.00 86.69 260 LEU A O 1
ATOM 1997 N N . SER A 1 261 ? -6.121 -7.972 -16.979 1.00 83.88 261 SER A N 1
ATOM 1998 C CA . SER A 1 261 ? -6.571 -8.284 -18.338 1.00 83.88 261 SER A CA 1
ATOM 1999 C C . SER A 1 261 ? -7.940 -8.982 -18.327 1.00 83.88 261 SER A C 1
ATOM 2001 O O . SER A 1 261 ? -8.265 -9.674 -17.358 1.00 83.88 261 SER A O 1
ATOM 2003 N N . PRO A 1 262 ? -8.738 -8.873 -19.407 1.00 82.25 262 PRO A N 1
ATOM 2004 C CA . PRO A 1 262 ? -10.010 -9.583 -19.510 1.00 82.25 262 PRO A CA 1
ATOM 2005 C C . PRO A 1 262 ? -9.860 -11.088 -19.249 1.00 82.25 262 PRO A C 1
ATOM 2007 O O . PRO A 1 262 ? -8.974 -11.735 -19.805 1.00 82.25 262 PRO A O 1
ATOM 2010 N N . GLY A 1 263 ? -10.737 -11.642 -18.408 1.00 76.75 263 GLY A N 1
ATOM 2011 C CA . GLY A 1 263 ? -10.723 -13.063 -18.039 1.00 76.75 263 GLY A CA 1
ATOM 2012 C C . GLY A 1 263 ? -9.726 -13.441 -16.938 1.00 76.75 263 GLY A C 1
ATOM 2013 O O . GLY A 1 263 ? -9.637 -14.617 -16.591 1.00 76.75 263 GLY A O 1
ATOM 2014 N N . VAL A 1 264 ? -8.989 -12.477 -16.378 1.00 81.12 264 VAL A N 1
ATOM 2015 C CA . VAL A 1 264 ? -8.195 -12.683 -15.162 1.00 81.12 264 VAL A CA 1
ATOM 2016 C C . VAL A 1 264 ? -9.088 -12.485 -13.943 1.00 81.12 264 VAL A C 1
ATOM 2018 O O . VAL A 1 264 ? -9.668 -11.416 -13.761 1.00 81.12 264 VAL A O 1
ATOM 2021 N N . GLU A 1 265 ? -9.178 -13.513 -13.102 1.00 77.50 265 GLU A N 1
ATOM 2022 C CA . GLU A 1 265 ? -9.897 -13.431 -11.831 1.00 77.50 265 GLU A CA 1
ATOM 2023 C C . GLU A 1 265 ? -9.176 -12.479 -10.864 1.00 77.50 265 GLU A C 1
ATOM 2025 O O . GLU A 1 265 ? -7.947 -12.568 -10.719 1.00 77.50 265 GLU A O 1
ATOM 2030 N N . PRO A 1 266 ? -9.910 -11.587 -10.176 1.00 74.06 266 PRO A N 1
ATOM 2031 C CA . PRO A 1 266 ? -9.333 -10.804 -9.101 1.00 74.06 266 PRO A CA 1
ATOM 2032 C C . PRO A 1 266 ? -8.872 -11.713 -7.958 1.00 74.06 266 PRO A C 1
ATOM 2034 O O . PRO A 1 266 ? -9.437 -12.774 -7.686 1.00 74.06 266 PRO A O 1
ATOM 2037 N N . GLY A 1 267 ? -7.813 -11.290 -7.270 1.00 73.44 267 GLY A N 1
ATOM 2038 C CA . GLY A 1 267 ? -7.352 -11.976 -6.069 1.00 73.44 267 GLY A CA 1
ATOM 2039 C C . GLY A 1 267 ? -8.368 -11.874 -4.927 1.00 73.44 267 GLY A C 1
ATOM 2040 O O . GLY A 1 267 ? -9.227 -10.995 -4.904 1.00 73.44 267 GLY A O 1
ATOM 2041 N N . PHE A 1 268 ? -8.228 -12.749 -3.931 1.00 76.06 268 PHE A N 1
ATOM 2042 C CA . PHE A 1 268 ? -8.991 -12.668 -2.687 1.00 76.06 268 PHE A CA 1
ATOM 2043 C C . PHE A 1 268 ? -8.085 -12.271 -1.528 1.00 76.06 268 PHE A C 1
ATOM 2045 O O . PHE A 1 268 ? -7.022 -12.864 -1.326 1.00 76.06 268 PHE A O 1
ATOM 2052 N N . PHE A 1 269 ? -8.544 -11.323 -0.716 1.00 75.19 269 PHE A N 1
ATOM 2053 C CA . PHE A 1 269 ? -7.985 -11.065 0.601 1.00 75.19 269 PHE A CA 1
ATOM 2054 C C . PHE A 1 269 ? -8.715 -11.921 1.641 1.00 75.19 269 PHE A C 1
ATOM 2056 O O . PHE A 1 269 ? -9.938 -11.846 1.779 1.00 75.19 269 PHE A O 1
ATOM 2063 N N . LEU A 1 270 ? -7.971 -12.767 2.356 1.00 72.44 270 LEU A N 1
ATOM 2064 C CA . LEU A 1 270 ? -8.531 -13.730 3.303 1.00 72.44 270 LEU A CA 1
ATOM 2065 C C . LEU A 1 270 ? -8.320 -13.264 4.745 1.00 72.44 270 LEU A C 1
ATOM 2067 O O . LEU A 1 270 ? -7.199 -13.267 5.253 1.00 72.44 270 LEU A O 1
ATOM 2071 N N . LEU A 1 271 ? -9.417 -12.969 5.440 1.00 71.50 271 LEU A N 1
ATOM 2072 C CA . LEU A 1 271 ? -9.440 -12.808 6.892 1.00 71.50 271 LEU A CA 1
ATOM 2073 C C . LEU A 1 271 ? -9.559 -14.200 7.522 1.00 71.50 271 LEU A C 1
ATOM 2075 O O . LEU A 1 271 ? -10.650 -14.657 7.869 1.00 71.50 271 LEU A O 1
ATOM 2079 N N . VAL A 1 272 ? -8.423 -14.900 7.606 1.00 68.62 272 VAL A N 1
ATOM 2080 C CA . VAL A 1 272 ? -8.347 -16.337 7.935 1.00 68.62 272 VAL A CA 1
ATOM 2081 C C . VAL A 1 272 ? -9.043 -16.678 9.253 1.00 68.62 272 VAL A C 1
AT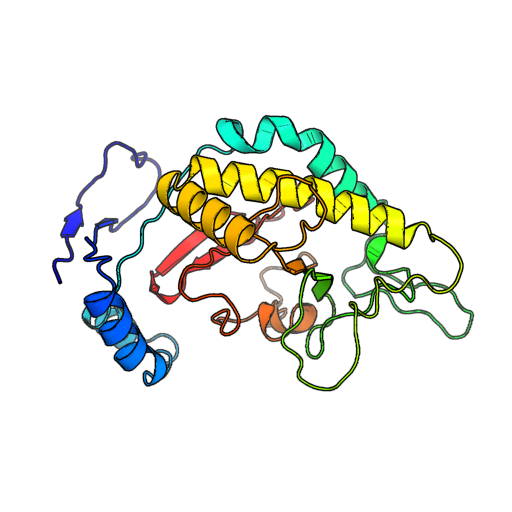OM 2083 O O . VAL A 1 272 ? -9.778 -17.661 9.309 1.00 68.62 272 VAL A O 1
ATOM 2086 N N . GLU A 1 273 ? -8.872 -15.857 10.292 1.00 64.12 273 GLU A N 1
ATOM 2087 C CA . GLU A 1 273 ? -9.501 -16.091 11.603 1.00 64.12 273 GLU A CA 1
ATOM 2088 C C . GLU A 1 273 ? -11.033 -15.985 11.568 1.00 64.12 273 GLU A C 1
ATOM 2090 O O . GLU A 1 273 ? -11.711 -16.554 12.420 1.00 64.12 273 GLU A O 1
ATOM 2095 N N . LEU A 1 274 ? -11.581 -15.290 10.570 1.00 64.69 274 LEU A N 1
ATOM 2096 C CA . LEU A 1 274 ? -13.018 -15.061 10.409 1.00 64.69 274 LEU A CA 1
ATOM 2097 C C . LEU A 1 274 ? -13.643 -15.962 9.346 1.00 64.69 274 LEU A C 1
ATOM 2099 O O . LEU A 1 274 ? -14.865 -15.995 9.217 1.00 64.69 274 LEU A O 1
ATOM 2103 N N . GLY A 1 275 ? -12.822 -16.662 8.557 1.00 65.19 275 GLY A N 1
ATOM 2104 C CA . GLY A 1 275 ? -13.289 -17.423 7.401 1.00 65.19 275 GLY A CA 1
ATOM 2105 C C . GLY A 1 275 ? -13.938 -16.546 6.323 1.00 65.19 275 GLY A C 1
ATOM 2106 O O . GLY A 1 275 ? -14.800 -17.027 5.591 1.00 65.19 275 GLY A O 1
ATOM 2107 N N . VAL A 1 276 ? -13.556 -15.266 6.237 1.00 67.56 276 VAL A N 1
ATOM 2108 C CA . VAL A 1 276 ? -14.103 -14.303 5.268 1.00 67.56 276 VAL A CA 1
ATOM 2109 C C . VAL A 1 276 ? -13.106 -14.080 4.135 1.00 67.56 276 VAL A C 1
ATOM 2111 O O . VAL A 1 276 ? -11.920 -13.857 4.379 1.00 67.56 276 VAL A O 1
ATOM 2114 N N . ALA A 1 277 ? -13.605 -14.106 2.899 1.00 66.06 277 ALA A N 1
ATOM 2115 C CA . ALA A 1 277 ? -12.871 -13.715 1.702 1.00 66.06 277 ALA A CA 1
ATOM 2116 C C . ALA A 1 277 ? -13.469 -12.424 1.133 1.00 66.06 277 ALA A C 1
ATOM 2118 O O . ALA A 1 277 ? -14.683 -12.337 0.939 1.00 66.06 277 ALA A O 1
ATOM 2119 N N . VAL A 1 278 ? -12.617 -11.440 0.861 1.00 68.69 278 VAL A N 1
ATOM 2120 C CA . VAL A 1 278 ? -12.981 -10.182 0.202 1.00 68.69 278 VAL A CA 1
ATOM 2121 C C . VAL A 1 278 ? -12.349 -10.194 -1.186 1.00 68.69 278 VAL A C 1
ATOM 2123 O O . VAL A 1 278 ? -11.134 -10.350 -1.299 1.00 68.69 278 VAL A O 1
ATOM 2126 N N . GLY A 1 279 ? -13.168 -10.100 -2.235 1.00 64.94 279 GLY A N 1
ATOM 2127 C CA . GLY A 1 279 ? -12.669 -9.943 -3.604 1.00 64.94 279 GLY A CA 1
ATOM 2128 C C . GLY A 1 279 ? -12.018 -8.572 -3.773 1.00 64.94 279 GLY A C 1
ATOM 2129 O O . GLY A 1 279 ? -12.567 -7.584 -3.280 1.00 64.94 279 GLY A O 1
ATOM 2130 N N . ALA A 1 280 ? -10.843 -8.549 -4.400 1.00 57.66 280 ALA A N 1
ATOM 2131 C CA . ALA A 1 280 ? -10.081 -7.341 -4.707 1.00 57.66 280 ALA A CA 1
ATOM 2132 C C . ALA A 1 280 ? -10.559 -6.652 -5.992 1.00 57.66 280 ALA A C 1
ATOM 2134 O O . ALA A 1 280 ? -11.022 -7.363 -6.911 1.00 57.66 280 ALA A O 1
#